Protein AF-0000000087010475 (afdb_homodimer)

Radius of gyration: 20.11 Å; Cα contacts (8 Å, |Δi|>4): 260; chains: 2; bounding box: 52×68×56 Å

Foldseek 3Di:
DPPPPPPPPVPLQVVLQVLLCVLVVLCVVVPHDLCRLCVLLVHDSVLNVCSNVSPPPRDPVSSVSSCLSSQNDDVNDNDPVVVVVVVVVVVVVVVPDDPDPPPPPPPPPPD/DPPPPPPPPVPLQVVLQVLLCVLVVLCVVVPHDLCRLCVLLVHDSVLNVCSNVSPPPRDPVSSVSSCLSSQNDDVNDNDPVVVVVVVVVVVVVVVPDDPDPPPPPPPPPPD

Nearest PDB structures (foldseek):
  8ezt-assembly1_D-2  TM=9.526E-01  e=5.159E-03  Legionella pneumophila
  3dnv-assembly1_B  TM=8.836E-01  e=3.747E-03  Escherichia coli K-12
  5k98-assembly1_P  TM=8.836E-01  e=3.553E-03  Escherichia coli MP020980.2
  2b5a-assembly1_A  TM=8.577E-01  e=1.147E-02  [Bacillus] caldolyticus
  3vk0-assembly2_B  TM=7.522E-01  e=5.159E-03  Neisseria meningitidis MC58

Secondary structure (DSSP, 8-state):
---------HHHHHHHHHHHHHHHHHHHHTT--HHHHHHHHTS-HHHHHHHHTT-TTSBHHHHHHHHHHTTPPBTTB--HHHHHHHHHHHHHHHHTS-S------------/---------HHHHHHHHHHHHHHHHHHHHTT--HHHHHHHHTS-HHHHHHHHTT-TTSBHHHHHHHHHHTTPPBTTB--HHHHHHHHHHHHHHHHTS-S------------

Sequence (222 aa):
MGRTRIEPNTYVEDALVIVGHNVRIARANNQWTQTELAERAHCSTRTIASIEAGSPTTAIAIVLRVLQVLRIPIFGEDLPQKIAEMRARSGEHVALLPERIRRVEPINVDFMGRTRIEPNTYVEDALVIVGHNVRIARANNQWTQTELAERAHCSTRTIASIEAGSPTTAIAIVLRVLQVLRIPIFGEDLPQKIAEMRARSGEHVALLPERIRRVEPINVDF

InterPro domains:
  IPR001387 Cro/C1-type, helix-turn-helix domain [PF01381] (24-74)
  IPR001387 Cro/C1-type, helix-turn-helix domain [PS50943] (23-79)
  IPR001387 Cro/C1-type, helix-turn-helix domain [SM00530] (22-77)
  IPR001387 Cro/C1-type, helix-turn-helix domain [cd00093] (20-74)
  IPR010982 Lambda repressor-like, DNA-binding domain superfamily [G3DSA:1.10.260.40] (13-74)
  IPR010982 Lambda repressor-like, DNA-binding domain superfamily [SSF47413] (12-74)

pLDDT: mean 87.54, std 18.82, range [30.31, 98.75]

Solvent-accessible surface area (backbone atoms only — not comparable to full-atom values): 12509 Å² total; per-residue (Å²): 133,76,74,73,75,68,70,70,63,58,50,51,53,32,50,33,38,35,52,6,35,51,51,49,48,48,36,51,76,69,62,39,44,58,58,56,48,11,60,75,48,70,51,50,42,65,54,45,53,36,43,46,69,29,51,51,70,48,32,38,42,59,54,44,36,44,32,54,72,63,60,45,53,57,95,82,43,69,49,57,68,59,45,49,51,48,29,52,53,41,48,54,55,51,71,68,48,73,91,69,69,66,80,74,64,76,76,76,71,78,118,132,77,73,71,74,67,70,72,66,58,53,49,55,33,52,33,40,36,52,6,36,52,50,49,46,47,36,51,75,69,61,40,44,57,59,55,47,11,59,74,46,71,51,48,43,64,54,44,52,37,43,45,68,28,50,51,70,48,32,38,43,59,53,45,36,44,31,52,72,64,62,46,53,57,95,82,42,68,50,56,69,60,44,49,51,50,28,52,52,41,48,54,55,50,71,69,48,72,90,67,70,68,78,74,64,77,76,76,73,80,118

Organism: NCBI:txid2722751

Structure (mmCIF, N/CA/C/O backbone):
data_AF-0000000087010475-model_v1
#
loop_
_entity.id
_entity.type
_entity.pdbx_description
1 polymer 'Helix-turn-helix domain-containing protein'
#
loop_
_atom_site.group_PDB
_atom_site.id
_atom_site.type_symbol
_atom_site.label_atom_id
_atom_site.label_alt_id
_atom_site.label_comp_id
_atom_site.label_asym_id
_atom_site.label_entity_id
_atom_site.label_seq_id
_atom_site.pdbx_PDB_ins_code
_atom_site.Cartn_x
_atom_site.Cartn_y
_atom_site.Cartn_z
_atom_site.occupancy
_atom_site.B_iso_or_equiv
_atom_site.auth_seq_id
_atom_site.auth_comp_id
_atom_site.auth_asym_id
_atom_site.auth_atom_id
_atom_site.pdbx_PDB_model_num
ATOM 1 N N . MET A 1 1 ? -18.453 -3.816 30.641 1 30.31 1 MET A N 1
ATOM 2 C CA . MET A 1 1 ? -17.844 -2.832 29.75 1 30.31 1 MET A CA 1
ATOM 3 C C . MET A 1 1 ? -17.922 -3.297 28.297 1 30.31 1 MET A C 1
ATOM 5 O O . MET A 1 1 ? -17.375 -4.34 27.953 1 30.31 1 MET A O 1
ATOM 9 N N . GLY A 1 2 ? -18.953 -3.057 27.609 1 35.66 2 GLY A N 1
ATOM 10 C CA . GLY A 1 2 ? -19.312 -3.555 26.281 1 35.66 2 GLY A CA 1
ATOM 11 C C . GLY A 1 2 ? -18.25 -3.246 25.234 1 35.66 2 GLY A C 1
ATOM 12 O O . GLY A 1 2 ? -17.688 -2.148 25.219 1 35.66 2 GLY A O 1
ATOM 13 N N . ARG A 1 3 ? -17.531 -4.188 24.828 1 40.28 3 ARG A N 1
ATOM 14 C CA . ARG A 1 3 ? -16.562 -3.988 23.766 1 40.28 3 ARG A CA 1
ATOM 15 C C . ARG A 1 3 ? -17.141 -3.115 22.656 1 40.28 3 ARG A C 1
ATOM 17 O O . ARG A 1 3 ? -18.219 -3.408 22.125 1 40.28 3 ARG A O 1
ATOM 24 N N . THR A 1 4 ? -17.109 -1.945 22.828 1 35.97 4 THR A N 1
ATOM 25 C CA . THR A 1 4 ? -17.578 -1.078 21.75 1 35.97 4 THR A CA 1
ATOM 26 C C . THR A 1 4 ? -17.172 -1.647 20.391 1 35.97 4 THR A C 1
ATOM 28 O O . THR A 1 4 ? -15.984 -1.851 20.125 1 35.97 4 THR A O 1
ATOM 31 N N . ARG A 1 5 ? -18.031 -2.402 19.766 1 38.84 5 ARG A N 1
ATOM 32 C CA . ARG A 1 5 ? -17.906 -2.986 18.438 1 38.84 5 ARG A CA 1
ATOM 33 C C . ARG A 1 5 ? -17.359 -1.966 17.438 1 38.84 5 ARG A C 1
ATOM 35 O O . ARG A 1 5 ? -18.047 -1.004 17.094 1 38.84 5 ARG A O 1
ATOM 42 N N . ILE A 1 6 ? -16.156 -1.548 17.625 1 43.38 6 ILE A N 1
ATOM 43 C CA . ILE A 1 6 ? -15.625 -0.717 16.547 1 43.38 6 ILE A CA 1
ATOM 44 C C . ILE A 1 6 ? -16.062 -1.276 15.195 1 43.38 6 ILE A C 1
ATOM 46 O O . ILE A 1 6 ? -15.969 -2.482 14.961 1 43.38 6 ILE A O 1
ATOM 50 N N . GLU A 1 7 ? -17.047 -0.703 14.586 1 49.25 7 GLU A N 1
ATOM 51 C CA . GLU A 1 7 ? -17.484 -1.08 13.242 1 49.25 7 GLU A CA 1
ATOM 52 C C . GLU A 1 7 ? -16.281 -1.455 12.367 1 49.25 7 GLU A C 1
ATOM 54 O O . GLU A 1 7 ? -15.297 -0.722 12.305 1 49.25 7 GLU A O 1
ATOM 59 N N . PRO A 1 8 ? -16.109 -2.682 12.203 1 54.12 8 PRO A N 1
ATOM 60 C CA . PRO A 1 8 ? -14.977 -3.135 11.398 1 54.12 8 PRO A CA 1
ATOM 61 C C . PRO A 1 8 ? -14.656 -2.184 10.25 1 54.12 8 PRO A C 1
ATOM 63 O O . PRO A 1 8 ? -15.562 -1.609 9.648 1 54.12 8 PRO A O 1
ATOM 66 N N . ASN A 1 9 ? -13.609 -1.385 10.391 1 64.31 9 ASN A N 1
ATOM 67 C CA . ASN A 1 9 ? -13.234 -0.541 9.266 1 64.31 9 ASN A CA 1
ATOM 68 C C . ASN A 1 9 ? -13.133 -1.346 7.969 1 64.31 9 ASN A C 1
ATOM 70 O O . ASN A 1 9 ? -12.148 -2.059 7.754 1 64.31 9 ASN A O 1
ATOM 74 N N . THR A 1 10 ? -14.352 -1.45 7.301 1 88.44 10 THR A N 1
ATOM 75 C CA . THR A 1 10 ? -14.562 -2.268 6.113 1 88.44 10 THR A CA 1
ATOM 76 C C . THR A 1 10 ? -13.695 -1.779 4.961 1 88.44 10 THR A C 1
ATOM 78 O O . THR A 1 10 ? -13.203 -2.582 4.16 1 88.44 10 THR A O 1
ATOM 81 N N . TYR A 1 11 ? -13.312 -0.597 5.195 1 93.25 11 TYR A N 1
ATOM 82 C CA . TYR A 1 11 ? -12.555 -0.045 4.078 1 93.25 11 TYR A CA 1
ATOM 83 C C . TYR A 1 11 ? -11.156 -0.646 4.02 1 93.25 11 TYR A C 1
ATOM 85 O O . TYR A 1 11 ? -10.734 -1.146 2.975 1 93.25 11 TYR A O 1
ATOM 93 N N . VAL A 1 12 ? -10.5 -0.641 5.164 1 96.06 12 VAL A N 1
ATOM 94 C CA . VAL A 1 12 ? -9.125 -1.126 5.219 1 96.06 12 VAL A CA 1
ATOM 95 C C . VAL A 1 12 ? -9.094 -2.627 4.941 1 96.06 12 VAL A C 1
ATOM 97 O O . VAL A 1 12 ? -8.25 -3.109 4.188 1 96.06 12 VAL A O 1
ATOM 100 N N . GLU A 1 13 ? -10.047 -3.299 5.504 1 96.5 13 GLU A N 1
ATOM 101 C CA . GLU A 1 13 ? -10.125 -4.738 5.285 1 96.5 13 GLU A CA 1
ATOM 102 C C . GLU A 1 13 ? -10.344 -5.059 3.809 1 96.5 13 GLU A C 1
ATOM 104 O O . GLU A 1 13 ? -9.695 -5.957 3.262 1 96.5 13 GLU A O 1
ATOM 109 N N . ASP A 1 14 ? -11.242 -4.293 3.225 1 96.81 14 ASP A N 1
ATOM 110 C CA . ASP A 1 14 ? -11.508 -4.492 1.803 1 96.81 14 ASP A CA 1
ATOM 111 C C . ASP A 1 14 ? -10.258 -4.211 0.969 1 96.81 14 ASP A C 1
ATOM 113 O O . ASP A 1 14 ? -9.945 -4.961 0.041 1 96.81 14 ASP A O 1
ATOM 117 N N . ALA A 1 15 ? -9.57 -3.205 1.285 1 96.88 15 ALA A N 1
ATOM 118 C CA . ALA A 1 15 ? -8.359 -2.844 0.553 1 96.88 15 ALA A CA 1
ATOM 119 C C . ALA A 1 15 ? -7.301 -3.941 0.662 1 96.88 15 ALA A C 1
ATOM 121 O O . ALA A 1 15 ? -6.625 -4.262 -0.319 1 96.88 15 ALA A O 1
ATOM 122 N N . LEU A 1 16 ? -7.164 -4.5 1.841 1 97.88 16 LEU A N 1
ATOM 123 C CA . LEU A 1 16 ? -6.199 -5.574 2.049 1 97.88 16 LEU A CA 1
ATOM 124 C C . LEU A 1 16 ? -6.551 -6.793 1.2 1 97.88 16 LEU A C 1
ATOM 126 O O . LEU A 1 16 ? -5.668 -7.41 0.6 1 97.88 16 LEU A O 1
ATOM 130 N N . VAL A 1 17 ? -7.785 -7.066 1.135 1 97.81 17 VAL A N 1
ATOM 131 C CA . VAL A 1 17 ? -8.258 -8.211 0.358 1 97.81 17 VAL A CA 1
ATOM 132 C C . VAL A 1 17 ? -7.988 -7.969 -1.127 1 97.81 17 VAL A C 1
ATOM 134 O O . VAL A 1 17 ? -7.555 -8.875 -1.841 1 97.81 17 VAL A O 1
ATOM 137 N N . ILE A 1 18 ? -8.203 -6.793 -1.573 1 97.5 18 ILE A N 1
ATOM 138 C CA . ILE A 1 18 ? -7.965 -6.434 -2.967 1 97.5 18 ILE A CA 1
ATOM 139 C C . ILE A 1 18 ? -6.488 -6.641 -3.305 1 97.5 18 ILE A C 1
ATOM 141 O O . ILE A 1 18 ? -6.16 -7.227 -4.34 1 97.5 18 ILE A O 1
ATOM 145 N N . VAL A 1 19 ? -5.617 -6.199 -2.396 1 97.94 19 VAL A N 1
ATOM 146 C CA . VAL A 1 19 ? -4.188 -6.398 -2.609 1 97.94 19 VAL A CA 1
ATOM 147 C C . VAL A 1 19 ? -3.883 -7.891 -2.725 1 97.94 19 VAL A C 1
ATOM 149 O O . VAL A 1 19 ? -3.203 -8.32 -3.658 1 97.94 19 VAL A O 1
ATOM 152 N N . GLY A 1 20 ? -4.387 -8.602 -1.801 1 98.62 20 GLY A N 1
ATOM 153 C CA . GLY A 1 20 ? -4.18 -10.039 -1.802 1 98.62 20 GLY A CA 1
ATOM 154 C C . GLY A 1 20 ? -4.672 -10.711 -3.068 1 98.62 20 GLY A C 1
ATOM 155 O O . GLY A 1 20 ? -3.965 -11.531 -3.66 1 98.62 20 GLY A O 1
ATOM 156 N N . HIS A 1 21 ? -5.871 -10.344 -3.5 1 98.25 21 HIS A N 1
ATOM 157 C CA . HIS A 1 21 ? -6.449 -10.898 -4.719 1 98.25 21 HIS A CA 1
ATOM 158 C C . HIS A 1 21 ? -5.59 -10.57 -5.934 1 98.25 21 HIS A C 1
ATOM 160 O O . HIS A 1 21 ? -5.34 -11.445 -6.773 1 98.25 21 HIS A O 1
ATOM 166 N N . ASN A 1 22 ? -5.172 -9.344 -6.031 1 97.69 22 ASN A N 1
ATOM 167 C CA . ASN A 1 22 ? -4.355 -8.922 -7.168 1 97.69 22 ASN A CA 1
ATOM 168 C C . ASN A 1 22 ? -3.037 -9.688 -7.219 1 97.69 22 ASN A C 1
ATOM 170 O O . ASN A 1 22 ? -2.574 -10.062 -8.297 1 97.69 22 ASN A O 1
ATOM 174 N N . VAL A 1 23 ? -2.475 -9.898 -6.066 1 98.44 23 VAL A N 1
ATOM 175 C CA . VAL A 1 23 ? -1.236 -10.664 -5.984 1 98.44 23 VAL A CA 1
ATOM 176 C C . VAL A 1 23 ? -1.483 -12.102 -6.457 1 98.44 23 VAL A C 1
ATOM 178 O O . VAL A 1 23 ? -0.733 -12.625 -7.281 1 98.44 23 VAL A O 1
ATOM 181 N N . ARG A 1 24 ? -2.52 -12.656 -5.996 1 98.19 24 ARG A N 1
ATOM 182 C CA . ARG A 1 24 ? -2.854 -14.023 -6.371 1 98.19 24 ARG A CA 1
ATOM 183 C C . ARG A 1 24 ? -3.107 -14.141 -7.871 1 98.19 24 ARG A C 1
ATOM 185 O O . ARG A 1 24 ? -2.59 -15.047 -8.531 1 98.19 24 ARG A O 1
ATOM 192 N N . ILE A 1 25 ? -3.869 -13.266 -8.391 1 98.06 25 ILE A N 1
ATOM 193 C CA . ILE A 1 25 ? -4.227 -13.25 -9.805 1 98.06 25 ILE A CA 1
ATOM 194 C C . ILE A 1 25 ? -2.963 -13.109 -10.656 1 98.06 25 ILE A C 1
ATOM 196 O O . ILE A 1 25 ? -2.746 -13.891 -11.586 1 98.06 25 ILE A O 1
ATOM 200 N N . ALA A 1 26 ? -2.152 -12.18 -10.32 1 97.94 26 ALA A N 1
ATOM 201 C CA . ALA A 1 26 ? -0.933 -11.93 -11.086 1 97.94 26 ALA A CA 1
ATOM 202 C C . ALA A 1 26 ? 0.022 -13.117 -10.992 1 97.94 26 ALA A C 1
ATOM 204 O O . ALA A 1 26 ? 0.643 -13.5 -11.992 1 97.94 26 ALA A O 1
ATOM 205 N N . ARG A 1 27 ? 0.16 -13.617 -9.742 1 97.69 27 ARG A N 1
ATOM 206 C CA . ARG A 1 27 ? 1.015 -14.789 -9.57 1 97.69 27 ARG A CA 1
ATOM 207 C C . ARG A 1 27 ? 0.551 -15.945 -10.445 1 97.69 27 ARG A C 1
ATOM 209 O O . ARG A 1 27 ? 1.358 -16.562 -11.141 1 97.69 27 ARG A O 1
ATOM 216 N N . ALA A 1 28 ? -0.709 -16.188 -10.422 1 97.25 28 ALA A N 1
ATOM 217 C CA . ALA A 1 28 ? -1.294 -17.281 -11.203 1 97.25 28 ALA A CA 1
ATOM 218 C C . ALA A 1 28 ? -1.126 -17.031 -12.695 1 97.25 28 ALA A C 1
ATO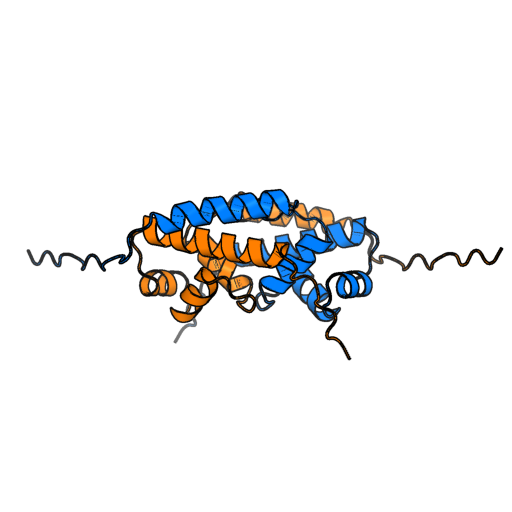M 220 O O . ALA A 1 28 ? -0.812 -17.953 -13.445 1 97.25 28 ALA A O 1
ATOM 221 N N . ASN A 1 29 ? -1.349 -15.844 -13.117 1 95.94 29 ASN A N 1
ATOM 222 C CA . ASN A 1 29 ? -1.188 -15.5 -14.523 1 95.94 29 ASN A CA 1
ATOM 223 C C . ASN A 1 29 ? 0.241 -15.742 -15 1 95.94 29 ASN A C 1
ATOM 225 O O . ASN A 1 29 ? 0.464 -16.047 -16.172 1 95.94 29 ASN A O 1
ATOM 229 N N . ASN A 1 30 ? 1.173 -15.641 -14.125 1 96.38 30 ASN A N 1
ATOM 230 C CA . ASN A 1 30 ? 2.572 -15.922 -14.43 1 96.38 30 ASN A CA 1
ATOM 231 C C . ASN A 1 30 ? 2.895 -17.406 -14.266 1 96.38 30 ASN A C 1
ATOM 233 O O . ASN A 1 30 ? 4.035 -17.828 -14.461 1 96.38 30 ASN A O 1
ATOM 237 N N . GLN A 1 31 ? 1.939 -18.125 -13.719 1 96.44 31 GLN A N 1
ATOM 238 C CA . GLN A 1 31 ? 2.082 -19.547 -13.445 1 96.44 31 GLN A CA 1
ATOM 239 C C . GLN A 1 31 ? 3.152 -19.797 -12.391 1 96.44 31 GLN A C 1
ATOM 241 O O . GLN A 1 31 ? 3.922 -20.75 -12.492 1 96.44 31 GLN A O 1
ATOM 246 N N . TRP A 1 32 ? 3.26 -18.938 -11.5 1 96.94 32 TRP A N 1
ATOM 247 C CA . TRP A 1 32 ? 4.188 -19.109 -10.383 1 96.94 32 TRP A CA 1
ATOM 248 C C . TRP A 1 32 ? 3.486 -19.719 -9.172 1 96.94 32 TRP A C 1
ATOM 250 O O . TRP A 1 32 ? 2.344 -19.359 -8.875 1 96.94 32 TRP A O 1
ATOM 260 N N . THR A 1 33 ? 4.152 -20.562 -8.516 1 97 33 THR A N 1
ATOM 261 C CA . THR A 1 33 ? 3.727 -20.984 -7.188 1 97 33 THR A CA 1
ATOM 262 C C . THR A 1 33 ? 4.023 -19.906 -6.156 1 97 33 THR A C 1
ATOM 264 O O . THR A 1 33 ? 4.719 -18.938 -6.457 1 97 33 THR A O 1
ATOM 267 N N . GLN A 1 34 ? 3.416 -20.062 -5 1 97.44 34 GLN A N 1
ATOM 268 C CA . GLN A 1 34 ? 3.746 -19.141 -3.924 1 97.44 34 GLN A CA 1
ATOM 269 C C . GLN A 1 34 ? 5.242 -19.156 -3.617 1 97.44 34 GLN A C 1
ATOM 271 O O . GLN A 1 34 ? 5.844 -18.125 -3.363 1 97.44 34 GLN A O 1
ATOM 276 N N . THR A 1 35 ? 5.867 -20.391 -3.668 1 97.75 35 THR A N 1
ATOM 277 C CA . THR A 1 35 ? 7.289 -20.547 -3.393 1 97.75 35 THR A CA 1
ATOM 278 C C . THR A 1 35 ? 8.125 -19.797 -4.43 1 97.75 35 THR A C 1
ATOM 280 O O . THR A 1 35 ? 9.078 -19.094 -4.078 1 97.75 35 THR A O 1
ATOM 283 N N . GLU A 1 36 ? 7.742 -19.891 -5.688 1 97.81 36 GLU A N 1
ATOM 284 C CA . GLU A 1 36 ? 8.469 -19.219 -6.754 1 97.81 36 GLU A CA 1
ATOM 285 C C . GLU A 1 36 ? 8.367 -17.703 -6.621 1 97.81 36 GLU A C 1
ATOM 287 O O . GLU A 1 36 ? 9.352 -16.984 -6.801 1 97.81 36 GLU A O 1
ATOM 292 N N . LEU A 1 37 ? 7.215 -17.25 -6.34 1 98 37 LEU A N 1
ATOM 293 C CA . LEU A 1 37 ? 7.059 -15.82 -6.113 1 98 37 LEU A CA 1
ATOM 294 C C . LEU A 1 37 ? 7.887 -15.367 -4.914 1 98 37 LEU A C 1
ATOM 296 O O . LEU A 1 37 ? 8.523 -14.312 -4.957 1 98 37 LEU A O 1
ATOM 300 N N . ALA A 1 38 ? 7.836 -16.094 -3.836 1 98.62 38 ALA A N 1
ATOM 301 C CA . ALA A 1 38 ? 8.594 -15.781 -2.627 1 98.62 38 ALA A CA 1
ATOM 302 C C . ALA A 1 38 ? 10.078 -15.641 -2.928 1 98.62 38 ALA A C 1
ATOM 304 O O . ALA A 1 38 ? 10.734 -14.703 -2.465 1 98.62 38 ALA A O 1
ATOM 305 N N . GLU A 1 39 ? 10.586 -16.516 -3.717 1 98.12 39 GLU A N 1
ATOM 306 C CA . GLU A 1 39 ? 11.992 -16.469 -4.113 1 98.12 39 GLU A CA 1
ATOM 307 C C . GLU A 1 39 ? 12.305 -15.203 -4.898 1 98.12 39 GLU A C 1
ATOM 309 O O . GLU A 1 39 ? 13.305 -14.523 -4.625 1 98.12 39 GLU A O 1
ATOM 314 N N . ARG A 1 40 ? 11.445 -14.859 -5.773 1 97.38 40 ARG A N 1
ATOM 315 C CA . ARG A 1 40 ? 11.648 -13.68 -6.613 1 97.38 40 ARG A CA 1
ATOM 316 C C . ARG A 1 40 ? 11.547 -12.398 -5.789 1 97.38 40 ARG A C 1
ATOM 318 O O . ARG A 1 40 ? 12.219 -11.406 -6.086 1 97.3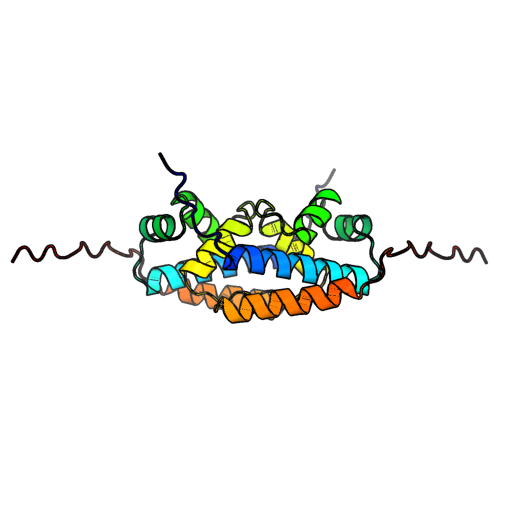8 40 ARG A O 1
ATOM 325 N N . ALA A 1 41 ? 10.734 -12.492 -4.809 1 97.62 41 ALA A N 1
ATOM 326 C CA . ALA A 1 41 ? 10.5 -11.312 -3.979 1 97.62 41 ALA A CA 1
ATOM 327 C C . ALA A 1 41 ? 11.43 -11.297 -2.77 1 97.62 41 ALA A C 1
ATOM 329 O O . ALA A 1 41 ? 11.391 -10.375 -1.954 1 97.62 41 ALA A O 1
ATOM 330 N N . HIS A 1 42 ? 12.203 -12.328 -2.6 1 97.12 42 HIS A N 1
ATOM 331 C CA . HIS A 1 42 ? 13.156 -12.461 -1.502 1 97.12 42 HIS A CA 1
ATOM 332 C C . HIS A 1 42 ? 12.453 -12.391 -0.151 1 97.12 42 HIS A C 1
ATOM 334 O O . HIS A 1 42 ? 12.859 -11.625 0.727 1 97.12 42 HIS A O 1
ATOM 340 N N . CYS A 1 43 ? 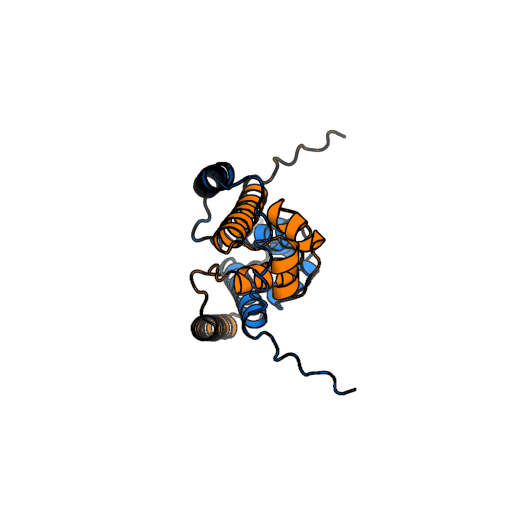11.461 -13.227 -0.07 1 98.06 43 CYS A N 1
ATOM 341 C CA . CYS A 1 43 ? 10.734 -13.383 1.185 1 98.06 43 CYS A CA 1
ATOM 342 C C . CYS A 1 43 ? 10.281 -14.82 1.378 1 98.06 43 CYS A C 1
ATOM 344 O O . CYS A 1 43 ? 10.609 -15.695 0.572 1 98.06 43 CYS A O 1
ATOM 346 N N . SER A 1 44 ? 9.609 -15.055 2.453 1 98.5 44 SER A N 1
ATOM 347 C CA . SER A 1 44 ? 9.172 -16.422 2.725 1 98.5 44 SER A CA 1
ATOM 348 C C . SER A 1 44 ? 7.852 -16.734 2.023 1 98.5 44 SER A C 1
ATOM 350 O O . SER A 1 44 ? 7.062 -15.82 1.746 1 98.5 44 SER A O 1
ATOM 352 N N . THR A 1 45 ? 7.676 -18.031 1.715 1 98.31 45 THR A N 1
ATOM 353 C CA . THR A 1 45 ? 6.398 -18.469 1.17 1 98.31 45 THR A CA 1
ATOM 354 C C . THR A 1 45 ? 5.25 -18.109 2.105 1 98.31 45 THR A C 1
ATOM 356 O O . THR A 1 45 ? 4.156 -17.766 1.649 1 98.31 45 THR A O 1
ATOM 359 N N . ARG A 1 46 ? 5.527 -18.141 3.342 1 98.62 46 ARG A N 1
ATOM 360 C CA . ARG A 1 46 ? 4.523 -17.766 4.332 1 98.62 46 ARG A CA 1
ATOM 361 C C . ARG A 1 46 ? 4.109 -16.297 4.164 1 98.62 46 ARG A C 1
ATOM 363 O O . ARG A 1 46 ? 2.938 -15.961 4.348 1 98.62 46 ARG A O 1
ATOM 370 N N . THR A 1 47 ? 5.051 -15.445 3.887 1 98.56 47 THR A N 1
ATOM 371 C CA . THR A 1 47 ? 4.766 -14.031 3.656 1 98.56 47 THR A CA 1
ATOM 372 C C . THR A 1 47 ? 3.828 -13.859 2.465 1 98.56 47 THR A C 1
ATOM 374 O O . THR A 1 47 ? 2.879 -13.07 2.523 1 98.56 47 THR A O 1
ATOM 377 N N . ILE A 1 48 ? 4.094 -14.578 1.443 1 98.69 48 ILE A N 1
ATOM 378 C CA . ILE A 1 48 ? 3.23 -14.523 0.267 1 98.69 48 ILE A CA 1
ATOM 379 C C . ILE A 1 48 ? 1.816 -14.961 0.641 1 98.69 48 ILE A C 1
ATOM 381 O O . ILE A 1 48 ? 0.842 -14.281 0.302 1 98.69 48 ILE A O 1
ATOM 385 N N . ALA A 1 49 ? 1.702 -16.062 1.351 1 98.69 49 ALA A N 1
ATOM 386 C CA . ALA A 1 49 ? 0.4 -16.547 1.794 1 98.69 49 ALA A CA 1
ATOM 387 C C . ALA A 1 49 ? -0.323 -15.508 2.639 1 98.69 49 ALA A C 1
ATOM 389 O O . ALA A 1 49 ? -1.527 -15.297 2.48 1 98.69 49 ALA A O 1
ATOM 390 N N . SER A 1 50 ? 0.42 -14.914 3.498 1 98.75 50 SER A N 1
ATOM 391 C CA . SER A 1 50 ? -0.135 -13.867 4.355 1 98.75 50 SER A CA 1
ATOM 392 C C . SER A 1 50 ? -0.656 -12.695 3.529 1 98.75 50 SER A C 1
ATOM 394 O O . SER A 1 50 ? -1.756 -12.195 3.777 1 98.75 50 SER A O 1
ATOM 396 N N . ILE A 1 51 ? 0.086 -12.258 2.58 1 98.69 51 ILE A N 1
ATOM 397 C CA . ILE A 1 51 ? -0.321 -11.156 1.713 1 98.69 51 ILE A CA 1
ATOM 398 C C . ILE A 1 51 ? -1.595 -11.539 0.962 1 98.69 51 ILE A C 1
ATOM 400 O O . ILE A 1 51 ? -2.559 -10.766 0.934 1 98.69 51 ILE A O 1
ATOM 404 N N . GLU A 1 52 ? -1.587 -12.742 0.391 1 98.38 52 GLU A N 1
ATOM 405 C CA . GLU A 1 52 ? -2.723 -13.172 -0.418 1 98.38 52 GLU A CA 1
ATOM 406 C C . GLU A 1 52 ? -3.982 -13.312 0.432 1 98.38 52 GLU A C 1
ATOM 408 O O . GLU A 1 52 ? -5.098 -13.164 -0.071 1 98.38 52 GLU A O 1
ATOM 413 N N . ALA A 1 53 ? -3.785 -13.539 1.713 1 98 53 ALA A N 1
ATOM 414 C CA . ALA A 1 53 ? -4.902 -13.695 2.641 1 98 53 ALA A CA 1
ATOM 415 C C . ALA A 1 53 ? -5.324 -12.352 3.223 1 98 53 ALA A C 1
ATOM 417 O O . ALA A 1 53 ? -6.266 -12.273 4.012 1 98 53 ALA A O 1
ATOM 418 N N . GLY A 1 54 ? -4.621 -11.328 2.916 1 98.12 54 GLY A N 1
ATOM 419 C CA . GLY A 1 54 ? -4.965 -10 3.4 1 98.12 54 GLY A CA 1
ATOM 420 C C . GLY A 1 54 ? -4.523 -9.758 4.832 1 98.12 54 GLY A C 1
ATOM 421 O O . GLY A 1 54 ? -5.219 -9.078 5.594 1 98.12 54 GLY A O 1
ATOM 422 N N . SER A 1 55 ? -3.451 -10.32 5.246 1 98.12 55 SER A N 1
ATOM 423 C CA . SER A 1 55 ? -2.949 -10.117 6.602 1 98.12 55 SER A CA 1
ATOM 424 C C . SER A 1 55 ? -2.652 -8.648 6.871 1 98.12 55 SER A C 1
ATOM 426 O O . SER A 1 55 ? -1.932 -8.008 6.109 1 98.12 55 SER A O 1
ATOM 428 N N . PRO A 1 56 ? -3.111 -8.156 7.98 1 97.88 56 PRO A N 1
ATOM 429 C CA . PRO A 1 56 ? -2.951 -6.73 8.289 1 97.88 56 PRO A CA 1
ATOM 430 C C . PRO A 1 56 ? -1.558 -6.395 8.812 1 97.88 56 PRO A C 1
ATOM 432 O O . PRO A 1 56 ? -1.18 -5.219 8.859 1 97.88 56 PRO A O 1
ATOM 435 N N . THR A 1 57 ? -0.766 -7.398 9.148 1 98.06 57 THR A N 1
ATOM 436 C CA . THR A 1 57 ? 0.44 -7.148 9.93 1 98.06 57 THR A CA 1
ATOM 437 C C . THR A 1 57 ? 1.682 -7.219 9.039 1 98.06 57 THR A C 1
ATOM 439 O O . THR A 1 57 ? 2.793 -6.938 9.5 1 98.06 57 THR A O 1
ATOM 442 N N . THR A 1 58 ? 1.488 -7.586 7.77 1 98.62 58 THR A N 1
ATOM 443 C CA . THR A 1 58 ? 2.639 -7.645 6.871 1 98.62 58 THR A CA 1
ATOM 444 C C . THR A 1 58 ? 3.258 -6.262 6.695 1 98.62 58 THR A C 1
ATOM 446 O O . THR A 1 58 ? 2.541 -5.27 6.547 1 98.62 58 THR A O 1
ATOM 449 N N . ALA A 1 59 ? 4.559 -6.234 6.672 1 98.56 59 ALA A N 1
ATOM 450 C CA . ALA A 1 59 ? 5.262 -4.965 6.516 1 98.56 59 ALA A CA 1
ATOM 451 C C . ALA A 1 59 ? 5 -4.359 5.141 1 98.56 59 ALA A C 1
ATOM 453 O O . ALA A 1 59 ? 4.977 -5.07 4.137 1 98.56 59 ALA A O 1
ATOM 454 N N . ILE A 1 60 ? 4.879 -3.049 5.066 1 98.31 60 ILE A N 1
ATOM 455 C CA . ILE A 1 60 ? 4.523 -2.348 3.836 1 98.31 60 ILE A CA 1
ATOM 456 C C . ILE A 1 60 ? 5.617 -2.561 2.789 1 98.31 60 ILE A C 1
ATOM 458 O O . ILE A 1 60 ? 5.324 -2.727 1.604 1 98.31 60 ILE A O 1
ATOM 462 N N . ALA A 1 61 ? 6.824 -2.666 3.191 1 98.12 61 ALA A N 1
ATOM 463 C CA . ALA A 1 61 ? 7.914 -2.799 2.232 1 98.12 61 ALA A CA 1
ATOM 464 C C . ALA A 1 61 ? 7.836 -4.129 1.49 1 98.12 61 ALA A C 1
ATOM 466 O O . ALA A 1 61 ? 8.078 -4.191 0.284 1 98.12 61 ALA A O 1
ATOM 467 N N . ILE A 1 62 ? 7.512 -5.16 2.174 1 98 62 ILE A N 1
ATOM 468 C CA . ILE A 1 62 ? 7.469 -6.465 1.529 1 98 62 ILE A CA 1
ATOM 469 C C . ILE A 1 62 ? 6.281 -6.531 0.573 1 98 62 ILE A C 1
ATOM 471 O O . ILE A 1 62 ? 6.363 -7.148 -0.492 1 98 62 ILE A O 1
ATOM 475 N N . VAL A 1 63 ? 5.199 -5.961 0.971 1 98.31 63 VAL A N 1
ATOM 476 C CA . VAL A 1 63 ? 4.047 -5.902 0.08 1 98.31 63 VAL A CA 1
ATOM 477 C C . VAL A 1 63 ? 4.422 -5.168 -1.205 1 98.31 63 VAL A C 1
ATOM 479 O O . VAL A 1 63 ? 4.156 -5.656 -2.307 1 98.31 63 VAL A O 1
ATOM 482 N N . LEU A 1 64 ? 5.105 -4.082 -1.045 1 97.25 64 LEU A N 1
ATOM 483 C CA . LEU A 1 64 ? 5.508 -3.287 -2.201 1 97.25 64 LEU A CA 1
ATOM 484 C C . LEU A 1 64 ? 6.488 -4.059 -3.076 1 97.25 64 LEU A C 1
ATOM 486 O O . LEU A 1 64 ? 6.445 -3.957 -4.305 1 97.25 64 LEU A O 1
ATOM 490 N N . ARG A 1 65 ? 7.332 -4.793 -2.494 1 97.25 65 ARG A N 1
A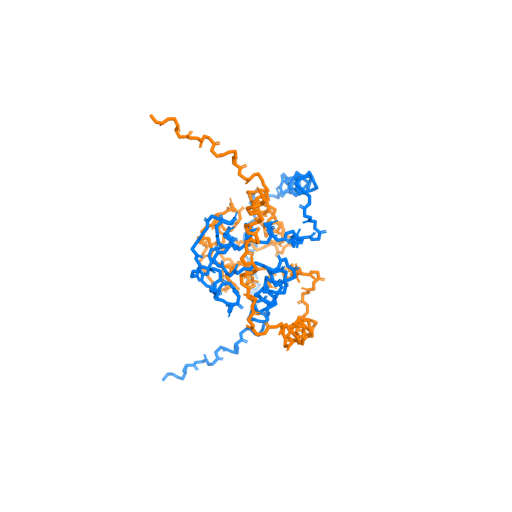TOM 491 C CA . ARG A 1 65 ? 8.281 -5.609 -3.246 1 97.25 65 ARG A CA 1
ATOM 492 C C . ARG A 1 65 ? 7.555 -6.664 -4.078 1 97.25 65 ARG A C 1
ATOM 494 O O . ARG A 1 65 ? 7.883 -6.871 -5.246 1 97.25 65 ARG A O 1
ATOM 501 N N . VAL A 1 66 ? 6.625 -7.262 -3.455 1 98.06 66 VAL A N 1
ATOM 502 C CA . VAL A 1 66 ? 5.852 -8.289 -4.141 1 98.06 66 VAL A CA 1
ATOM 503 C C . VAL A 1 66 ? 5.086 -7.664 -5.309 1 98.06 66 VAL A C 1
ATOM 505 O O . VAL A 1 66 ? 5.055 -8.219 -6.406 1 98.06 66 VAL A O 1
ATOM 508 N N . LEU A 1 67 ? 4.516 -6.52 -5.07 1 97.25 67 LEU A N 1
ATOM 509 C CA . LEU A 1 67 ? 3.812 -5.816 -6.141 1 97.25 67 LEU A CA 1
ATOM 510 C C . LEU A 1 67 ? 4.766 -5.469 -7.281 1 97.25 67 LEU A C 1
ATOM 512 O O . LEU A 1 67 ? 4.414 -5.605 -8.453 1 97.25 67 LEU A O 1
ATOM 516 N N . GLN A 1 68 ? 5.922 -5.129 -6.934 1 95.75 68 GLN A N 1
ATOM 517 C CA . GLN A 1 68 ? 6.938 -4.789 -7.926 1 95.75 68 GLN A CA 1
ATOM 518 C C . GLN A 1 68 ? 7.305 -6.004 -8.773 1 95.75 68 GLN A C 1
ATOM 520 O O . GLN A 1 68 ? 7.34 -5.918 -10.008 1 95.75 68 GLN A O 1
ATOM 525 N N . VAL A 1 69 ? 7.559 -7.062 -8.078 1 96.88 69 VAL A N 1
ATOM 526 C CA . VAL A 1 69 ? 7.961 -8.289 -8.758 1 96.88 69 VAL A CA 1
ATOM 527 C C . VAL A 1 69 ? 6.871 -8.719 -9.734 1 96.88 69 VAL A C 1
ATOM 529 O O . VAL A 1 69 ? 7.164 -9.203 -10.828 1 96.88 69 VAL A O 1
ATOM 532 N N . LEU A 1 70 ? 5.652 -8.453 -9.406 1 97.62 70 LEU A N 1
ATOM 533 C CA . LEU A 1 70 ? 4.496 -8.875 -10.195 1 97.62 70 LEU A CA 1
ATOM 534 C C . LEU A 1 70 ? 4.094 -7.793 -11.195 1 97.62 70 LEU A C 1
ATOM 536 O O . LEU A 1 70 ? 3.102 -7.941 -11.906 1 97.62 70 LEU A O 1
ATOM 540 N N . ARG A 1 71 ? 4.746 -6.703 -11.172 1 95.06 71 ARG A N 1
ATOM 541 C CA . ARG A 1 71 ? 4.508 -5.57 -12.055 1 95.06 71 ARG A CA 1
ATOM 542 C C . ARG A 1 71 ? 3.105 -5.008 -11.859 1 95.06 71 ARG A C 1
ATOM 544 O O . ARG A 1 71 ? 2.453 -4.598 -12.82 1 95.06 71 ARG A O 1
ATOM 551 N N . ILE A 1 72 ? 2.635 -5.102 -10.688 1 95.44 72 ILE A N 1
ATOM 552 C CA . ILE A 1 72 ? 1.403 -4.418 -10.305 1 95.44 72 ILE A CA 1
ATOM 553 C C . ILE A 1 72 ? 1.708 -2.961 -9.969 1 95.44 72 ILE A C 1
ATOM 555 O O . ILE A 1 72 ? 2.498 -2.68 -9.062 1 95.44 72 ILE A O 1
ATOM 559 N N . PRO A 1 73 ? 1.095 -2.072 -10.734 1 92.62 73 PRO A N 1
ATOM 560 C CA . PRO A 1 73 ? 1.422 -0.66 -10.516 1 92.62 73 PRO A CA 1
ATOM 561 C C . PRO A 1 73 ? 1.076 -0.182 -9.109 1 92.62 73 PRO A C 1
ATOM 563 O O . PRO A 1 73 ? 0.017 -0.528 -8.578 1 92.62 73 PRO A O 1
ATOM 566 N N . ILE A 1 74 ? 1.948 0.497 -8.602 1 82.62 74 ILE A N 1
ATOM 567 C CA . ILE A 1 74 ? 1.771 1.26 -7.371 1 82.62 74 ILE A CA 1
ATOM 568 C C . ILE A 1 74 ? 1.537 2.73 -7.707 1 82.62 74 ILE A C 1
ATOM 570 O O . ILE A 1 74 ? 2.307 3.332 -8.461 1 82.62 74 ILE A O 1
ATOM 574 N N . PHE A 1 75 ? 0.568 3.35 -7.312 1 86.06 75 PHE A N 1
ATOM 575 C CA . PHE A 1 75 ? 0.189 4.719 -7.641 1 86.06 75 PHE A CA 1
ATOM 576 C C . PHE A 1 75 ? -0.099 4.855 -9.133 1 86.06 75 PHE A C 1
ATOM 578 O O . PHE A 1 75 ? 0.19 5.895 -9.734 1 86.06 75 PHE A O 1
ATOM 585 N N . GLY A 1 76 ? -0.39 3.805 -9.742 1 87.25 76 GLY A N 1
ATOM 586 C CA . GLY A 1 76 ? -0.7 3.832 -11.164 1 87.25 76 GLY A CA 1
ATOM 587 C C . GLY A 1 76 ? 0.524 3.668 -12.039 1 87.25 76 GLY A C 1
ATOM 588 O O . GLY A 1 76 ? 0.43 3.76 -13.266 1 87.25 76 GLY A O 1
ATOM 589 N N . GLU A 1 77 ? 1.656 3.463 -11.477 1 87.56 77 GLU A N 1
ATOM 590 C CA . GLU A 1 77 ? 2.912 3.348 -12.211 1 87.56 77 GLU A CA 1
ATOM 591 C C . GLU A 1 77 ? 3.723 2.145 -11.742 1 87.56 77 GLU A C 1
ATOM 593 O O . GLU A 1 77 ? 3.742 1.835 -10.547 1 87.56 77 GLU A O 1
ATOM 598 N N . ASP A 1 78 ? 4.395 1.498 -12.625 1 86.81 78 ASP A N 1
ATOM 599 C CA . ASP A 1 78 ? 5.238 0.381 -12.211 1 86.81 78 ASP A CA 1
ATOM 600 C C . ASP A 1 78 ? 6.668 0.553 -12.727 1 86.81 78 ASP A C 1
ATOM 602 O O . ASP A 1 78 ? 7.547 -0.256 -12.414 1 86.81 78 ASP A O 1
ATOM 606 N N . LEU A 1 79 ? 6.934 1.649 -13.453 1 91 79 LEU A N 1
ATOM 607 C CA . LEU A 1 79 ? 8.281 1.895 -13.969 1 91 79 LEU A CA 1
ATOM 608 C C . LEU A 1 79 ? 9.125 2.652 -12.945 1 91 79 LEU A C 1
ATOM 610 O O . LEU A 1 79 ? 8.68 3.67 -12.406 1 91 79 LEU A O 1
ATOM 614 N N . PRO A 1 80 ? 10.273 2.174 -12.695 1 91.94 80 PRO A N 1
ATOM 615 C CA . PRO A 1 80 ? 11.148 2.811 -11.703 1 91.94 80 PRO A CA 1
ATOM 616 C C . PRO A 1 80 ? 11.383 4.293 -11.992 1 91.94 80 PRO A C 1
ATOM 618 O O . PRO A 1 80 ? 11.391 5.113 -11.07 1 91.94 80 PRO A O 1
ATOM 621 N N . GLN A 1 81 ? 11.547 4.617 -13.25 1 94.31 81 GLN A N 1
ATOM 622 C CA . GLN A 1 81 ? 11.805 6.008 -13.609 1 94.31 81 GLN A CA 1
ATOM 623 C C . GLN A 1 81 ? 10.609 6.895 -13.266 1 94.31 81 GLN A C 1
ATOM 625 O O . GLN A 1 81 ? 10.781 8.016 -12.781 1 94.31 81 GLN A O 1
ATOM 630 N N . LYS A 1 82 ? 9.453 6.422 -13.523 1 94.88 82 LYS A N 1
ATOM 631 C CA . LYS A 1 82 ? 8.25 7.195 -13.219 1 94.88 82 LYS A CA 1
ATOM 632 C C . LYS A 1 82 ? 8.055 7.336 -11.711 1 94.88 82 LYS A C 1
ATOM 634 O O . LYS A 1 82 ? 7.637 8.398 -11.234 1 94.88 82 LYS A O 1
ATOM 639 N N . ILE A 1 83 ? 8.391 6.289 -11.062 1 95.12 83 ILE A N 1
ATOM 640 C CA . ILE A 1 83 ? 8.281 6.324 -9.609 1 95.12 83 ILE A CA 1
ATOM 641 C C . ILE A 1 83 ? 9.281 7.332 -9.039 1 95.12 83 ILE A C 1
ATOM 643 O O . ILE A 1 83 ? 8.953 8.094 -8.133 1 95.12 83 ILE A O 1
ATOM 647 N N . ALA A 1 84 ? 10.43 7.367 -9.594 1 96 84 ALA A N 1
ATOM 648 C CA . ALA A 1 84 ? 11.445 8.328 -9.172 1 96 84 ALA A CA 1
ATOM 649 C C . ALA A 1 84 ? 10.977 9.766 -9.414 1 96 84 ALA A C 1
ATOM 651 O O . ALA A 1 84 ? 11.203 10.648 -8.578 1 96 84 ALA A O 1
ATOM 652 N N . GLU A 1 85 ? 10.383 9.938 -10.508 1 97.19 85 GLU A N 1
ATOM 653 C CA . GLU A 1 85 ? 9.852 11.258 -10.828 1 97.19 85 GLU A CA 1
ATOM 654 C C . GLU A 1 85 ? 8.773 11.68 -9.836 1 97.19 85 GLU A C 1
ATOM 656 O O . GLU A 1 85 ? 8.703 12.852 -9.445 1 97.19 85 GLU A O 1
ATOM 661 N N . MET A 1 86 ? 7.957 10.75 -9.508 1 97.06 86 MET A N 1
ATOM 662 C CA . MET A 1 86 ? 6.895 11.023 -8.547 1 97.06 86 MET A CA 1
ATOM 663 C C . MET A 1 86 ? 7.473 11.352 -7.176 1 97.06 86 MET A C 1
ATOM 665 O O . MET A 1 86 ? 6.973 12.234 -6.48 1 97.06 86 MET A O 1
ATOM 669 N N . ARG A 1 87 ? 8.422 10.617 -6.777 1 96.69 87 ARG A N 1
ATOM 670 C CA . ARG A 1 87 ? 9.094 10.898 -5.512 1 96.69 87 ARG A CA 1
ATOM 671 C C . ARG A 1 87 ? 9.648 12.312 -5.48 1 96.69 87 ARG A C 1
ATOM 673 O O . ARG A 1 87 ? 9.492 13.031 -4.488 1 96.69 87 ARG A O 1
ATOM 680 N N . ALA A 1 88 ? 10.328 12.695 -6.578 1 97.94 88 ALA A N 1
ATOM 681 C CA . ALA A 1 88 ? 10.906 14.039 -6.676 1 97.94 88 ALA A CA 1
ATOM 682 C C . ALA A 1 88 ? 9.82 15.109 -6.578 1 97.94 88 ALA A C 1
ATOM 684 O O . ALA A 1 88 ? 9.992 16.109 -5.879 1 97.94 88 ALA A O 1
ATOM 685 N N . ARG A 1 89 ? 8.773 14.883 -7.254 1 97.62 89 ARG A N 1
ATOM 686 C CA . ARG A 1 89 ? 7.688 15.859 -7.258 1 97.62 89 ARG A CA 1
ATOM 687 C C . ARG A 1 89 ? 7.078 16 -5.867 1 97.62 89 ARG A C 1
ATOM 689 O O . ARG A 1 89 ? 6.84 17.109 -5.398 1 97.62 89 ARG A O 1
ATOM 696 N N . SER A 1 90 ? 6.82 14.922 -5.242 1 97.44 90 SER A N 1
ATOM 697 C CA . SER A 1 90 ? 6.254 14.992 -3.896 1 97.44 90 SER A CA 1
ATOM 698 C C . SER A 1 90 ? 7.223 15.656 -2.924 1 97.44 90 SER A C 1
ATOM 700 O O . SER A 1 90 ? 6.801 16.375 -2.01 1 97.44 90 SER A O 1
ATOM 702 N N . GLY A 1 91 ? 8.477 15.375 -3.166 1 97.75 91 GLY A N 1
ATOM 703 C CA . GLY A 1 91 ? 9.484 16.031 -2.346 1 97.75 91 GLY A CA 1
ATOM 704 C C . GLY A 1 91 ? 9.461 17.531 -2.459 1 97.75 91 GLY A C 1
ATOM 705 O O . GLY A 1 91 ? 9.625 18.25 -1.463 1 97.75 91 GLY A O 1
ATOM 706 N N . GLU A 1 92 ? 9.242 17.984 -3.602 1 98.12 92 GLU A N 1
ATOM 707 C CA . GLU A 1 92 ? 9.125 19.422 -3.84 1 98.12 92 GLU A CA 1
ATOM 708 C C . GLU A 1 92 ? 7.949 20.016 -3.078 1 98.12 92 GLU A C 1
ATOM 710 O O . GLU A 1 92 ? 8.047 21.109 -2.533 1 98.12 92 GLU A O 1
ATOM 715 N N . HIS A 1 93 ? 6.875 19.297 -3.082 1 97.5 93 HIS A N 1
ATOM 716 C CA . HIS A 1 93 ? 5.691 19.766 -2.365 1 97.5 93 HIS A CA 1
ATOM 717 C C . HIS A 1 93 ? 5.941 19.797 -0.86 1 97.5 93 HIS A C 1
ATOM 719 O O . HIS A 1 93 ? 5.535 20.75 -0.182 1 97.5 93 HIS A O 1
ATOM 725 N N . VAL A 1 94 ? 6.617 18.875 -0.388 1 97.38 94 VAL A N 1
ATOM 726 C CA . VAL A 1 94 ? 6.922 18.797 1.037 1 97.38 94 VAL A CA 1
ATOM 727 C C . VAL A 1 94 ? 7.82 19.969 1.434 1 97.38 94 VAL A C 1
ATOM 729 O O . VAL A 1 94 ? 7.652 20.562 2.508 1 97.38 94 VAL A O 1
ATOM 732 N N . ALA A 1 95 ? 8.75 20.281 0.567 1 96.56 95 ALA A N 1
ATOM 733 C CA . ALA A 1 95 ? 9.703 21.344 0.831 1 96.56 95 ALA A CA 1
ATOM 734 C C . ALA A 1 95 ? 9 22.703 0.949 1 96.56 95 ALA A C 1
ATOM 736 O O . ALA A 1 95 ? 9.539 23.641 1.529 1 96.56 95 ALA A O 1
ATOM 737 N N . LEU A 1 96 ? 7.781 22.734 0.46 1 95.81 96 LEU A N 1
ATOM 738 C CA . LEU A 1 96 ? 7.031 23.984 0.446 1 95.81 96 LEU A CA 1
ATOM 739 C C . LEU A 1 96 ? 6.102 24.078 1.65 1 95.81 96 LEU A C 1
ATOM 741 O O . LEU A 1 96 ? 5.465 25.109 1.872 1 95.81 96 LEU A O 1
ATOM 745 N N . LEU A 1 97 ? 6.047 23.016 2.391 1 94.75 97 LEU A N 1
ATOM 746 C CA . LEU A 1 97 ? 5.16 23 3.553 1 94.75 97 LEU A CA 1
ATOM 747 C C . LEU A 1 97 ? 5.715 23.875 4.672 1 94.75 97 LEU A C 1
ATOM 749 O O . LEU A 1 97 ? 6.934 24.031 4.801 1 94.75 97 LEU A O 1
ATOM 753 N N . PRO A 1 98 ? 4.758 24.406 5.457 1 88.75 98 PRO A N 1
ATOM 754 C CA . PRO A 1 98 ? 5.246 25.156 6.617 1 88.75 98 PRO A CA 1
ATOM 755 C C . PRO A 1 98 ? 5.988 24.281 7.617 1 88.75 98 PRO A C 1
ATOM 757 O O . PRO A 1 98 ? 5.676 23.094 7.754 1 88.75 98 PRO A O 1
ATOM 760 N N . GLU A 1 99 ? 7.047 24.781 8.18 1 80.75 99 GLU A N 1
ATOM 761 C CA . GLU A 1 99 ? 7.887 24.031 9.109 1 80.75 99 GLU A CA 1
ATOM 762 C C . GLU A 1 99 ? 7.094 23.578 10.328 1 80.75 99 GLU A C 1
ATOM 764 O O . GLU A 1 99 ? 7.289 22.469 10.836 1 80.75 99 GLU A O 1
ATOM 769 N N . ARG A 1 100 ? 6.355 24.438 10.844 1 76.19 100 ARG A N 1
ATOM 770 C CA . ARG A 1 100 ? 5.59 24.094 12.039 1 76.19 100 ARG A CA 1
ATOM 771 C C . ARG A 1 100 ? 4.094 24.266 11.797 1 76.19 100 ARG A C 1
ATOM 773 O O . ARG A 1 100 ? 3.666 25.266 11.203 1 76.19 100 ARG A O 1
ATOM 780 N N . ILE A 1 101 ? 3.391 23.094 11.742 1 67.5 101 ILE A N 1
ATOM 781 C CA . ILE A 1 101 ? 1.938 23.219 11.789 1 67.5 101 ILE A CA 1
ATOM 782 C C . ILE A 1 101 ? 1.492 23.547 13.211 1 67.5 101 ILE A C 1
ATOM 784 O O . ILE A 1 101 ? 1.746 22.797 14.148 1 67.5 101 ILE A O 1
ATOM 788 N N . ARG A 1 102 ? 1.512 24.828 13.555 1 61.84 102 ARG A N 1
ATOM 789 C CA . ARG A 1 102 ? 1.151 25.312 14.883 1 61.84 102 ARG A CA 1
ATOM 790 C C . ARG A 1 102 ? -0.295 24.969 15.219 1 61.84 102 ARG A C 1
ATOM 792 O O . ARG A 1 102 ? -1.176 25.047 14.359 1 61.84 102 ARG A O 1
ATOM 799 N N . ARG A 1 103 ? -0.518 24.141 16.359 1 60.34 103 ARG A N 1
ATOM 800 C CA . ARG A 1 103 ? -1.818 23.859 16.953 1 60.34 103 ARG A CA 1
ATOM 801 C C . ARG A 1 103 ? -2.703 25.094 16.969 1 60.34 103 ARG A C 1
ATOM 803 O O . ARG A 1 103 ? -2.316 26.141 17.5 1 60.34 103 ARG A O 1
ATOM 810 N N . VAL A 1 104 ? -3.436 25.375 15.898 1 53.47 104 VAL A N 1
ATOM 811 C CA . VAL A 1 104 ? -4.398 26.422 16.172 1 53.47 104 VAL A CA 1
ATOM 812 C C . VAL A 1 104 ? -5.199 26.094 17.422 1 53.47 104 VAL A C 1
ATOM 814 O O . VAL A 1 104 ? -5.934 25.094 17.453 1 53.47 104 VAL A O 1
ATOM 817 N N . GLU A 1 105 ? -4.66 26.344 18.547 1 55.56 105 GLU A N 1
ATOM 818 C CA . GLU A 1 105 ? -5.418 26.25 19.781 1 55.56 105 GLU A CA 1
ATOM 819 C C . GLU A 1 105 ? -6.879 26.641 19.578 1 55.56 105 GLU A C 1
ATOM 821 O O . GLU A 1 105 ? -7.168 27.609 18.875 1 55.56 105 GLU A O 1
ATOM 826 N N . PRO A 1 106 ? -7.836 25.625 19.734 1 54.22 106 PRO A N 1
ATOM 827 C CA . PRO A 1 106 ? -9.219 26.094 19.688 1 54.22 106 PRO A CA 1
ATOM 828 C C . PRO A 1 106 ? -9.422 27.438 20.375 1 54.22 106 PRO A C 1
ATOM 830 O O . PRO A 1 106 ? -8.852 27.672 21.453 1 54.22 106 PRO A O 1
ATOM 833 N N . ILE A 1 107 ? -9.539 28.5 19.656 1 49.28 107 ILE A N 1
ATOM 834 C CA . ILE A 1 107 ? -9.977 29.75 20.281 1 49.28 107 ILE A CA 1
ATOM 835 C C . ILE A 1 107 ? -11.094 29.469 21.281 1 49.28 107 ILE A C 1
ATOM 837 O O . ILE A 1 107 ? -12.18 29.016 20.906 1 49.28 107 ILE A O 1
ATOM 841 N N . ASN A 1 108 ? -10.773 29.016 22.391 1 51.66 108 ASN A N 1
ATOM 842 C CA . ASN A 1 108 ? -11.789 29.047 23.438 1 51.66 108 ASN A CA 1
ATOM 843 C C . ASN A 1 108 ? -12.594 30.344 23.406 1 51.66 108 ASN A C 1
ATOM 845 O O . ASN A 1 108 ? -12.086 31.406 23.766 1 51.66 108 ASN A O 1
ATOM 849 N N . VAL A 1 109 ? -13.453 30.531 22.5 1 47.34 109 VAL A N 1
ATOM 850 C CA . VAL A 1 109 ? -14.391 31.641 22.609 1 47.34 109 VAL A CA 1
ATOM 851 C C . VAL A 1 109 ? -15.203 31.5 23.891 1 47.34 109 VAL A C 1
ATOM 853 O O . VAL A 1 109 ? -16.203 30.781 23.938 1 47.34 109 VAL A O 1
ATOM 856 N N . ASP A 1 110 ? -14.594 31.516 24.984 1 48.78 110 ASP A N 1
ATOM 857 C CA . ASP A 1 110 ? -15.375 31.812 26.188 1 48.78 110 ASP A CA 1
ATOM 858 C C . ASP A 1 110 ? -16.234 33.062 26 1 48.78 110 ASP A C 1
ATOM 860 O O . ASP A 1 110 ? -15.719 34.156 25.938 1 48.78 110 ASP A O 1
ATOM 864 N N . PHE A 1 111 ? -17.109 33.094 24.938 1 40 111 PHE A N 1
ATOM 865 C CA . PHE A 1 111 ? -18.094 34.125 25.25 1 40 111 PHE A CA 1
ATOM 866 C C . PHE A 1 111 ? -19.031 33.656 26.344 1 40 111 PHE A C 1
ATOM 868 O O . PHE A 1 111 ? -19.281 32.469 26.484 1 40 111 PHE A O 1
ATOM 875 N N . MET B 1 1 ? 34.062 -12.023 2.18 1 31.47 1 MET B N 1
ATOM 876 C CA . MET B 1 1 ? 32.75 -12.289 1.597 1 31.47 1 MET B CA 1
ATOM 877 C C . MET B 1 1 ? 32 -10.992 1.305 1 31.47 1 MET B C 1
ATOM 879 O O . MET B 1 1 ? 31.703 -10.219 2.221 1 31.47 1 MET B O 1
ATOM 883 N N . GLY B 1 2 ? 32.312 -10.32 0.202 1 33.38 2 GLY B N 1
ATOM 884 C CA . GLY B 1 2 ? 31.797 -9.031 -0.24 1 33.38 2 GLY B CA 1
ATOM 885 C C . GLY B 1 2 ? 30.281 -8.938 -0.246 1 33.38 2 GLY B C 1
ATOM 886 O O . GLY B 1 2 ? 29.609 -9.852 -0.719 1 33.38 2 GLY B O 1
ATOM 887 N N . ARG B 1 3 ? 29.688 -8.477 0.795 1 39.81 3 ARG B N 1
ATOM 888 C CA . ARG B 1 3 ? 28.234 -8.32 0.791 1 39.81 3 ARG B CA 1
ATOM 889 C C . ARG B 1 3 ? 27.734 -7.824 -0.566 1 39.81 3 ARG B C 1
ATOM 891 O O . ARG B 1 3 ? 28.281 -6.867 -1.118 1 39.81 3 ARG B O 1
ATOM 898 N N . THR B 1 4 ? 27.531 -8.719 -1.405 1 39.09 4 THR B N 1
ATOM 899 C CA . THR B 1 4 ? 26.953 -8.32 -2.688 1 39.09 4 THR B CA 1
ATOM 900 C C . THR B 1 4 ? 26.016 -7.133 -2.516 1 39.09 4 THR B C 1
ATOM 902 O O . THR B 1 4 ? 25.047 -7.207 -1.761 1 39.09 4 THR B O 1
ATOM 905 N N . ARG B 1 5 ? 26.516 -5.926 -2.723 1 39.75 5 ARG B N 1
ATOM 906 C CA . ARG B 1 5 ? 25.781 -4.672 -2.719 1 39.75 5 ARG B CA 1
ATOM 907 C C . ARG B 1 5 ? 24.406 -4.844 -3.385 1 39.75 5 ARG B C 1
ATOM 909 O O . ARG B 1 5 ? 24.328 -5.031 -4.598 1 39.75 5 ARG B O 1
ATOM 916 N N . ILE B 1 6 ? 23.562 -5.66 -2.801 1 43.31 6 ILE B N 1
ATOM 917 C CA . ILE B 1 6 ? 22.234 -5.672 -3.393 1 43.31 6 ILE B CA 1
ATOM 918 C C . ILE B 1 6 ? 21.828 -4.254 -3.787 1 43.31 6 ILE B C 1
ATOM 920 O O . ILE B 1 6 ? 22 -3.316 -3.004 1 43.31 6 ILE B O 1
ATOM 924 N N . GLU B 1 7 ? 21.953 -3.875 -5.039 1 49.41 7 GLU B N 1
ATOM 925 C CA . GLU B 1 7 ? 21.5 -2.586 -5.547 1 49.41 7 GLU B CA 1
ATOM 926 C C . GLU B 1 7 ? 20.203 -2.152 -4.863 1 49.41 7 GLU B C 1
ATOM 928 O O . GLU B 1 7 ? 19.25 -2.922 -4.797 1 49.41 7 GLU B O 1
ATOM 933 N N . PRO B 1 8 ? 20.328 -1.325 -3.936 1 53.72 8 PRO B N 1
ATOM 934 C CA . PRO B 1 8 ? 19.141 -0.878 -3.193 1 53.72 8 PRO B CA 1
ATOM 935 C C . PRO B 1 8 ? 17.891 -0.816 -4.066 1 53.72 8 PRO B C 1
ATOM 937 O O . PRO B 1 8 ? 17.969 -0.434 -5.234 1 53.72 8 PRO B O 1
ATOM 940 N N . ASN B 1 9 ? 17.016 -1.804 -3.922 1 63.31 9 ASN B N 1
ATOM 941 C CA . ASN B 1 9 ? 15.789 -1.698 -4.703 1 63.31 9 ASN B CA 1
ATOM 942 C C . ASN B 1 9 ? 15.141 -0.324 -4.551 1 63.31 9 ASN B C 1
ATOM 944 O O . ASN B 1 9 ? 14.57 -0.013 -3.502 1 63.31 9 ASN B O 1
ATOM 948 N N . THR B 1 10 ? 15.594 0.6 -5.512 1 88.06 10 THR B N 1
ATOM 949 C CA . THR B 1 10 ? 15.234 2.014 -5.516 1 88.06 10 THR B CA 1
ATOM 950 C C . THR B 1 10 ? 13.734 2.191 -5.715 1 88.06 10 THR B C 1
ATOM 952 O O . THR B 1 10 ? 13.133 3.113 -5.16 1 88.06 10 THR B O 1
ATOM 955 N N . TYR B 1 11 ? 13.227 1.117 -6.191 1 93.06 11 TYR B N 1
ATOM 956 C CA . TYR B 1 11 ? 11.812 1.274 -6.504 1 93.06 11 TYR B CA 1
ATOM 957 C C . TYR B 1 11 ? 10.969 1.274 -5.23 1 93.06 11 TYR B C 1
ATOM 959 O O . TYR B 1 11 ? 10.172 2.188 -5.012 1 93.06 11 TYR B O 1
ATOM 967 N N . VAL B 1 12 ? 11.219 0.288 -4.391 1 96.12 12 VAL B N 1
ATOM 968 C CA . VAL B 1 12 ? 10.43 0.144 -3.168 1 96.12 12 VAL B CA 1
ATOM 969 C C . VAL B 1 12 ? 10.711 1.318 -2.232 1 96.12 12 VAL B C 1
ATOM 971 O O . VAL B 1 12 ? 9.781 1.888 -1.65 1 96.12 12 VAL B O 1
ATOM 974 N N . GLU B 1 13 ? 11.961 1.664 -2.166 1 96.56 13 GLU B N 1
ATOM 975 C CA . GLU B 1 13 ? 12.336 2.795 -1.321 1 96.56 13 GLU B CA 1
ATOM 976 C C . GLU B 1 13 ? 11.656 4.078 -1.788 1 96.56 13 GLU B C 1
ATOM 978 O O . GLU B 1 13 ? 11.133 4.844 -0.973 1 96.56 13 GLU B O 1
ATOM 983 N N . ASP B 1 14 ? 11.672 4.254 -3.1 1 96.81 14 ASP B N 1
ATOM 984 C CA . ASP B 1 14 ? 11.023 5.438 -3.66 1 96.81 14 ASP B CA 1
ATOM 985 C C . ASP B 1 14 ? 9.523 5.43 -3.373 1 96.81 14 ASP B C 1
ATOM 987 O O . ASP B 1 14 ? 8.953 6.461 -3.016 1 96.81 14 ASP B O 1
ATOM 991 N N . ALA B 1 15 ? 8.922 4.328 -3.492 1 96.94 15 ALA B N 1
ATOM 992 C CA . ALA B 1 15 ? 7.488 4.207 -3.248 1 96.94 15 ALA B CA 1
ATOM 993 C C . ALA B 1 15 ? 7.152 4.531 -1.794 1 96.94 15 ALA B C 1
ATOM 995 O O . ALA B 1 15 ? 6.156 5.199 -1.515 1 96.94 15 ALA B O 1
ATOM 996 N N . LEU B 1 16 ? 7.977 4.055 -0.893 1 97.88 16 LEU B N 1
ATOM 997 C CA . LEU B 1 16 ? 7.758 4.324 0.524 1 97.88 16 LEU B CA 1
ATOM 998 C C . LEU B 1 16 ? 7.852 5.816 0.817 1 97.88 16 LEU B C 1
ATOM 1000 O O . LEU B 1 16 ? 7.039 6.359 1.571 1 97.88 16 LEU B O 1
ATOM 1004 N N . VAL B 1 17 ? 8.773 6.434 0.201 1 97.81 17 VAL B N 1
ATOM 1005 C CA . VAL B 1 17 ? 8.977 7.863 0.392 1 97.81 17 VAL B CA 1
ATOM 1006 C C . VAL B 1 17 ? 7.773 8.633 -0.154 1 97.81 17 VAL B C 1
ATOM 1008 O O . VAL B 1 17 ? 7.297 9.586 0.472 1 97.81 17 VAL B O 1
ATOM 1011 N N . ILE B 1 18 ? 7.285 8.219 -1.26 1 97.44 18 ILE B N 1
ATOM 1012 C CA . ILE B 1 18 ? 6.121 8.852 -1.87 1 97.44 18 ILE B CA 1
ATOM 1013 C C . ILE B 1 18 ? 4.926 8.758 -0.923 1 97.44 18 ILE B C 1
ATOM 1015 O O . ILE B 1 18 ? 4.223 9.75 -0.701 1 97.44 18 ILE B O 1
ATOM 1019 N N . VAL B 1 19 ? 4.742 7.59 -0.323 1 97.88 19 VAL B N 1
ATOM 1020 C CA . VAL B 1 19 ? 3.652 7.418 0.634 1 97.88 19 VAL B CA 1
ATOM 1021 C C . VAL B 1 19 ? 3.83 8.391 1.798 1 97.88 19 VAL B C 1
ATOM 1023 O O . VAL B 1 19 ? 2.893 9.102 2.17 1 97.88 19 VAL B O 1
ATOM 1026 N N . GLY B 1 20 ? 4.996 8.391 2.303 1 98.56 20 GLY B N 1
ATOM 1027 C CA . GLY B 1 20 ? 5.297 9.281 3.412 1 98.56 20 GLY B CA 1
ATOM 1028 C C . GLY B 1 20 ? 5.062 10.742 3.086 1 98.56 20 GLY B C 1
ATOM 1029 O O . GLY B 1 20 ? 4.441 11.469 3.869 1 98.56 20 GLY B O 1
ATOM 1030 N N . HIS B 1 21 ? 5.512 11.164 1.915 1 98.25 21 HIS B N 1
ATOM 1031 C CA . HIS B 1 21 ? 5.328 12.539 1.469 1 98.25 21 HIS B CA 1
ATOM 1032 C C . HIS B 1 21 ? 3.848 12.883 1.338 1 98.25 21 HIS B C 1
ATOM 1034 O O . HIS B 1 21 ? 3.412 13.953 1.776 1 98.25 21 HIS B O 1
ATOM 1040 N N . ASN B 1 22 ? 3.111 12 0.739 1 97.69 22 ASN B N 1
ATOM 1041 C CA . ASN B 1 22 ? 1.685 12.234 0.548 1 97.69 22 ASN B CA 1
ATOM 1042 C C . ASN B 1 22 ? 0.954 12.367 1.882 1 97.69 22 ASN B C 1
ATOM 1044 O O . ASN B 1 22 ? 0.06 13.203 2.027 1 97.69 22 ASN B O 1
ATOM 1048 N N . VAL B 1 23 ? 1.352 11.547 2.809 1 98.44 23 VAL B N 1
ATOM 1049 C CA . VAL B 1 23 ? 0.764 11.617 4.145 1 98.44 23 VAL B CA 1
ATOM 1050 C C . VAL B 1 23 ? 1.088 12.961 4.785 1 98.44 23 VAL B C 1
ATOM 1052 O O . VAL B 1 23 ? 0.199 13.633 5.312 1 98.44 23 VAL B O 1
ATOM 1055 N N . ARG B 1 24 ? 2.279 13.336 4.691 1 98.19 24 ARG B N 1
ATOM 1056 C CA . ARG B 1 24 ? 2.707 14.609 5.277 1 98.19 24 ARG B CA 1
ATOM 1057 C C . ARG B 1 24 ? 1.977 15.781 4.637 1 98.19 24 ARG B C 1
ATOM 1059 O O . ARG B 1 24 ? 1.479 16.672 5.336 1 98.19 24 ARG B O 1
ATOM 1066 N N . ILE B 1 25 ? 1.915 15.797 3.359 1 98.06 25 ILE B N 1
ATOM 1067 C CA . ILE B 1 25 ? 1.271 16.859 2.602 1 98.06 25 ILE B CA 1
ATOM 1068 C C . ILE B 1 25 ? -0.203 16.953 2.99 1 98.06 25 ILE B C 1
ATOM 1070 O O . ILE B 1 25 ? -0.701 18.031 3.309 1 98.06 25 ILE B O 1
ATOM 1074 N N . ALA B 1 26 ? -0.856 15.859 2.988 1 97.88 26 ALA B N 1
ATOM 1075 C CA . ALA B 1 26 ? -2.281 15.836 3.307 1 97.88 26 ALA B CA 1
ATOM 1076 C C . ALA B 1 26 ? -2.527 16.25 4.754 1 97.88 26 ALA B C 1
ATOM 1078 O O . ALA B 1 26 ? -3.475 17 5.039 1 97.88 26 ALA B O 1
ATOM 1079 N N . ARG B 1 27 ? -1.676 15.695 5.641 1 97.62 27 ARG B N 1
ATOM 1080 C CA . ARG B 1 27 ? -1.806 16.078 7.043 1 97.62 27 ARG B CA 1
ATOM 1081 C C . ARG B 1 27 ? -1.674 17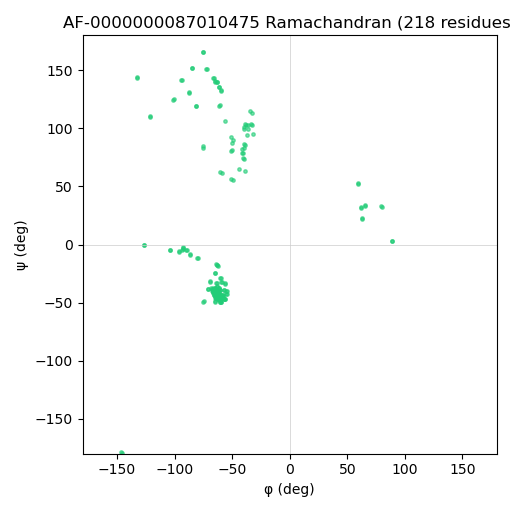.594 7.207 1 97.62 27 ARG B C 1
ATOM 1083 O O . ARG B 1 27 ? -2.49 18.219 7.883 1 97.62 27 ARG B O 1
ATOM 1090 N N . ALA B 1 28 ? -0.693 18.125 6.59 1 97.25 28 ALA B N 1
ATOM 1091 C CA . ALA B 1 28 ? -0.428 19.562 6.672 1 97.25 28 ALA B CA 1
ATOM 1092 C C . ALA B 1 28 ? -1.57 20.375 6.059 1 97.25 28 ALA B C 1
ATOM 1094 O O . ALA B 1 28 ? -1.979 21.391 6.609 1 97.25 28 ALA B O 1
ATOM 1095 N N . ASN B 1 29 ? -2.047 19.922 4.953 1 95.88 29 ASN B N 1
ATOM 1096 C CA . ASN B 1 29 ? -3.16 20.609 4.293 1 95.88 29 ASN B CA 1
ATOM 1097 C C . ASN B 1 29 ? -4.398 20.641 5.188 1 95.88 29 ASN B C 1
ATOM 1099 O O . ASN B 1 29 ? -5.203 21.578 5.102 1 95.88 29 ASN B O 1
ATOM 1103 N N . ASN B 1 30 ? -4.543 19.688 6.027 1 96.38 30 ASN B N 1
ATOM 1104 C CA . ASN B 1 30 ? -5.641 19.641 6.992 1 96.38 30 ASN B CA 1
ATOM 1105 C C . ASN B 1 30 ? -5.297 20.406 8.266 1 96.38 30 ASN B C 1
ATOM 1107 O O . ASN B 1 30 ? -6.102 20.453 9.195 1 96.38 30 ASN B O 1
ATOM 1111 N N . GLN B 1 31 ? -4.051 20.812 8.352 1 96.38 31 GLN B N 1
ATOM 1112 C CA . GLN B 1 31 ? -3.533 21.531 9.516 1 96.38 31 GLN B CA 1
ATOM 1113 C C . GLN B 1 31 ? -3.547 20.641 10.75 1 96.38 31 GLN B C 1
ATOM 1115 O O . GLN B 1 31 ? -3.852 21.094 11.852 1 96.38 31 GLN B O 1
ATOM 1120 N N . TRP B 1 32 ? -3.346 19.422 10.578 1 96.94 32 TRP B N 1
ATOM 1121 C CA . TRP B 1 32 ? -3.248 18.5 11.695 1 96.94 32 TRP B CA 1
ATOM 1122 C C . TRP B 1 32 ? -1.796 18.297 12.117 1 96.94 32 TRP B C 1
ATOM 1124 O O . TRP B 1 32 ? -0.904 18.219 11.273 1 96.94 32 TRP B O 1
ATOM 1134 N N . THR B 1 33 ? -1.581 18.203 13.359 1 97 33 THR B N 1
ATOM 1135 C CA . THR B 1 33 ? -0.306 17.719 13.875 1 97 33 THR B CA 1
ATOM 1136 C C . THR B 1 33 ? -0.203 16.203 13.703 1 97 33 THR B C 1
ATOM 1138 O O . THR B 1 33 ? -1.188 15.539 13.367 1 97 33 THR B O 1
ATOM 1141 N N . GLN B 1 34 ? 1.012 15.719 13.859 1 97.44 34 GLN B N 1
ATOM 1142 C CA . GLN B 1 34 ? 1.169 14.266 13.836 1 97.44 34 GLN B CA 1
ATOM 1143 C C . GLN B 1 34 ? 0.307 13.602 14.906 1 97.44 34 GLN B C 1
ATOM 1145 O O . GLN B 1 34 ? -0.286 12.547 14.672 1 97.44 34 GLN B O 1
ATOM 1150 N N . THR B 1 35 ? 0.218 14.25 16.125 1 97.75 35 THR B N 1
ATOM 1151 C CA . THR B 1 35 ? -0.571 13.727 17.234 1 97.75 35 THR B CA 1
ATOM 1152 C C . THR B 1 35 ? -2.051 13.672 16.859 1 97.75 35 THR B C 1
ATOM 1154 O O . THR B 1 35 ? -2.727 12.672 17.125 1 97.75 35 THR B O 1
ATOM 1157 N N . GLU B 1 36 ? -2.543 14.711 16.219 1 97.81 36 GLU B N 1
ATOM 1158 C CA . GLU B 1 36 ? -3.947 14.758 15.82 1 97.81 36 GLU B CA 1
ATOM 1159 C C . GLU B 1 36 ? -4.262 13.688 14.773 1 97.81 36 GLU B C 1
ATOM 1161 O O . GLU B 1 36 ? -5.301 13.031 14.844 1 97.81 36 GLU B O 1
ATOM 1166 N N . LEU B 1 37 ? -3.41 13.562 13.852 1 98 37 LEU B N 1
ATOM 1167 C CA . LEU B 1 37 ? -3.605 12.508 12.859 1 98 37 LEU B CA 1
ATOM 1168 C C . LEU B 1 37 ? -3.578 11.133 13.523 1 98 37 LEU B C 1
ATOM 1170 O O . LEU B 1 37 ? -4.387 10.258 13.188 1 98 37 LEU B O 1
ATOM 1174 N N . ALA B 1 38 ? -2.623 10.914 14.383 1 98.56 38 ALA B N 1
ATOM 1175 C CA . ALA B 1 38 ? -2.494 9.641 15.094 1 98.56 38 ALA B CA 1
ATOM 1176 C C . ALA B 1 38 ? -3.783 9.289 15.836 1 98.56 38 ALA B C 1
ATOM 1178 O O . ALA B 1 38 ? -4.246 8.148 15.781 1 98.56 38 ALA B O 1
ATOM 1179 N N . GLU B 1 39 ? -4.367 10.25 16.453 1 98.12 39 GLU B N 1
ATOM 1180 C CA . GLU B 1 39 ? -5.629 10.055 17.156 1 98.12 39 GLU B CA 1
ATOM 1181 C C . GLU B 1 39 ? -6.742 9.641 16.203 1 98.12 39 GLU B C 1
ATOM 1183 O O . GLU B 1 39 ? -7.488 8.695 16.469 1 98.12 39 GLU B O 1
ATOM 1188 N N . ARG B 1 40 ? -6.805 10.266 15.102 1 97.38 40 ARG B N 1
ATOM 1189 C CA . ARG B 1 40 ? -7.844 9.992 14.109 1 97.38 40 ARG B CA 1
ATOM 1190 C C . ARG B 1 40 ? -7.648 8.617 13.484 1 97.38 40 ARG B C 1
ATOM 1192 O O . ARG B 1 40 ? -8.625 7.949 13.125 1 97.38 40 ARG B O 1
ATOM 1199 N N . ALA B 1 41 ? -6.418 8.266 13.398 1 97.62 41 ALA B N 1
ATOM 1200 C CA . ALA B 1 41 ? -6.098 6.992 12.766 1 97.62 41 ALA B CA 1
ATOM 1201 C C . ALA B 1 41 ? -6 5.867 13.789 1 97.62 41 ALA B C 1
ATOM 1203 O O . ALA B 1 41 ? -5.746 4.715 13.438 1 97.62 41 ALA B O 1
ATOM 1204 N N . HIS B 1 42 ? -6.125 6.203 15.031 1 97.12 42 HIS B N 1
ATOM 1205 C CA . HIS B 1 42 ? -6.066 5.25 16.125 1 97.12 42 HIS B CA 1
ATOM 1206 C C . HIS B 1 42 ? -4.734 4.504 16.141 1 97.12 42 HIS B C 1
ATOM 1208 O O . HIS B 1 42 ? -4.711 3.271 16.219 1 97.12 42 HIS B O 1
ATOM 1214 N N . CYS B 1 43 ? -3.719 5.324 16.141 1 98.06 43 CYS B N 1
ATOM 1215 C CA . CYS B 1 43 ? -2.363 4.801 16.25 1 98.06 43 CYS B CA 1
ATOM 1216 C C . CYS B 1 43 ? -1.468 5.77 17.016 1 98.06 43 CYS B C 1
ATOM 1218 O O . CYS B 1 43 ? -1.937 6.793 17.516 1 98.06 43 CYS B O 1
ATOM 1220 N N . SER B 1 44 ? -0.235 5.398 17.141 1 98.5 44 SER B N 1
ATOM 1221 C CA . SER B 1 44 ? 0.676 6.254 17.891 1 98.5 44 SER B CA 1
ATOM 1222 C C . SER B 1 44 ? 1.263 7.348 17 1 98.5 44 SER B C 1
ATOM 1224 O O . SER B 1 44 ? 1.361 7.18 15.789 1 98.5 44 SER B O 1
ATOM 1226 N N . THR B 1 45 ? 1.587 8.461 17.656 1 98.38 45 THR B N 1
ATOM 1227 C CA . THR B 1 45 ? 2.287 9.523 16.953 1 98.38 45 THR B CA 1
ATOM 1228 C C . THR B 1 45 ? 3.578 9.008 16.328 1 98.38 45 THR B C 1
ATOM 1230 O O . THR B 1 45 ? 3.963 9.438 15.242 1 98.38 45 THR B O 1
ATOM 1233 N N . ARG B 1 46 ? 4.184 8.102 16.984 1 98.69 46 ARG B N 1
ATOM 1234 C CA . ARG B 1 46 ? 5.406 7.496 16.469 1 98.69 46 ARG B CA 1
ATOM 1235 C C . ARG B 1 46 ? 5.141 6.77 15.156 1 98.69 46 ARG B C 1
ATOM 1237 O O . ARG B 1 46 ? 5.98 6.781 14.25 1 98.69 46 ARG B O 1
ATOM 1244 N N . THR B 1 47 ? 4.023 6.098 15.055 1 98.56 47 THR B N 1
ATOM 1245 C CA . THR B 1 47 ? 3.641 5.41 13.828 1 98.56 47 THR B CA 1
ATOM 1246 C C . THR B 1 47 ? 3.5 6.398 12.672 1 98.56 47 THR B C 1
ATOM 1248 O O . THR B 1 47 ? 3.971 6.137 11.562 1 98.56 47 THR B O 1
ATOM 1251 N N . ILE B 1 48 ? 2.898 7.488 12.953 1 98.69 48 ILE B N 1
ATOM 1252 C CA . ILE B 1 48 ? 2.746 8.516 11.93 1 98.69 48 ILE B CA 1
ATOM 1253 C C . ILE B 1 48 ? 4.121 9 11.469 1 98.69 48 ILE B C 1
ATOM 1255 O O . ILE B 1 48 ? 4.387 9.094 10.273 1 98.69 48 ILE B O 1
ATOM 1259 N N . ALA B 1 49 ? 4.992 9.281 12.414 1 98.62 49 ALA B N 1
ATOM 1260 C CA . ALA B 1 49 ? 6.348 9.719 12.086 1 98.62 49 ALA B CA 1
ATOM 1261 C C . ALA B 1 49 ? 7.066 8.68 11.234 1 98.62 49 ALA B C 1
ATOM 1263 O O . ALA B 1 49 ? 7.75 9.023 10.266 1 98.62 49 ALA B O 1
ATOM 1264 N N . SER B 1 50 ? 6.906 7.465 11.617 1 98.69 50 SER B N 1
ATOM 1265 C CA . SER B 1 50 ? 7.516 6.367 10.875 1 98.69 50 SER B CA 1
ATOM 1266 C C . SER B 1 50 ? 6.996 6.312 9.438 1 98.69 50 SER B C 1
ATOM 1268 O O . SER B 1 50 ? 7.773 6.16 8.5 1 98.69 50 SER B O 1
ATOM 1270 N N . ILE B 1 51 ? 5.73 6.43 9.258 1 98.69 51 ILE B N 1
ATOM 1271 C CA . ILE B 1 51 ? 5.125 6.418 7.934 1 98.69 51 ILE B CA 1
ATOM 1272 C C . ILE B 1 51 ? 5.664 7.582 7.105 1 98.69 51 ILE B C 1
ATOM 1274 O O . ILE B 1 51 ? 6.086 7.395 5.961 1 98.69 51 ILE B O 1
ATOM 1278 N N . GLU B 1 52 ? 5.672 8.766 7.715 1 98.38 52 GLU B N 1
ATOM 1279 C CA . GLU B 1 52 ? 6.094 9.961 6.988 1 98.38 52 GLU B CA 1
ATOM 1280 C C . GLU B 1 52 ? 7.57 9.875 6.605 1 98.38 52 GLU B C 1
ATOM 1282 O O . GLU B 1 52 ? 7.992 10.469 5.609 1 98.38 52 GLU B O 1
ATOM 1287 N N . ALA B 1 53 ? 8.312 9.094 7.355 1 98 53 ALA B N 1
ATOM 1288 C CA . ALA B 1 53 ? 9.742 8.922 7.094 1 98 53 ALA B CA 1
ATOM 1289 C C . ALA B 1 53 ? 9.984 7.762 6.133 1 98 53 ALA B C 1
ATOM 1291 O O . ALA B 1 53 ? 11.133 7.473 5.777 1 98 53 ALA B O 1
ATOM 1292 N N . GLY B 1 54 ? 8.984 7.062 5.766 1 98.06 54 GLY B N 1
ATOM 1293 C CA . GLY B 1 54 ? 9.117 5.961 4.824 1 98.06 54 GLY B CA 1
ATOM 1294 C C . GLY B 1 54 ? 9.633 4.688 5.469 1 98.06 54 GLY B C 1
ATOM 1295 O O . GLY B 1 54 ? 10.398 3.939 4.855 1 98.06 54 GLY B O 1
ATOM 1296 N N . SER B 1 55 ? 9.312 4.453 6.68 1 98.12 55 SER B N 1
ATOM 1297 C CA . SER B 1 55 ? 9.75 3.244 7.367 1 98.12 55 SER B CA 1
ATOM 1298 C C . SER B 1 55 ? 9.258 1.989 6.656 1 98.12 55 SER B C 1
ATOM 1300 O O . SER B 1 55 ? 8.062 1.854 6.391 1 98.12 55 SER B O 1
ATOM 1302 N N . PRO B 1 56 ? 10.125 1.044 6.453 1 97.81 56 PRO B N 1
ATOM 1303 C CA . PRO B 1 56 ? 9.758 -0.159 5.703 1 97.81 56 PRO B CA 1
ATOM 1304 C C . PRO B 1 56 ? 9 -1.177 6.551 1 97.81 56 PRO B C 1
ATOM 1306 O O . PRO B 1 56 ? 8.391 -2.102 6.008 1 97.81 56 PRO B O 1
ATOM 1309 N N . THR B 1 57 ? 8.969 -0.99 7.848 1 98.06 57 THR B N 1
ATOM 1310 C CA . THR B 1 57 ? 8.531 -2.066 8.727 1 98.06 57 THR B CA 1
ATOM 1311 C C . THR B 1 57 ? 7.109 -1.808 9.227 1 98.06 57 THR B C 1
ATOM 1313 O O . THR B 1 57 ? 6.523 -2.652 9.906 1 98.06 57 THR B O 1
ATOM 1316 N N . THR B 1 58 ? 6.555 -0.638 8.883 1 98.62 58 THR B N 1
ATOM 1317 C CA . THR B 1 58 ? 5.191 -0.349 9.312 1 98.62 58 THR B CA 1
ATOM 1318 C C . THR B 1 58 ? 4.207 -1.34 8.703 1 98.62 58 THR B C 1
ATOM 1320 O O . THR B 1 58 ? 4.312 -1.674 7.516 1 98.62 58 THR B O 1
ATOM 1323 N N . ALA B 1 59 ? 3.252 -1.752 9.5 1 98.56 59 ALA B N 1
ATOM 1324 C CA . ALA B 1 59 ? 2.258 -2.709 9.023 1 98.56 59 ALA B CA 1
ATOM 1325 C C . ALA B 1 59 ? 1.383 -2.094 7.934 1 98.56 59 ALA B C 1
ATOM 1327 O O . ALA B 1 59 ? 0.993 -0.927 8.031 1 98.56 59 ALA B O 1
ATOM 1328 N N . ILE B 1 60 ? 1.014 -2.875 6.941 1 98.31 60 ILE B N 1
ATOM 1329 C CA . ILE B 1 60 ? 0.27 -2.391 5.785 1 98.31 60 ILE B CA 1
ATOM 1330 C C . ILE B 1 60 ? -1.098 -1.876 6.23 1 98.31 60 ILE B C 1
ATOM 1332 O O . ILE B 1 60 ? -1.585 -0.866 5.715 1 98.31 60 ILE B O 1
ATOM 1336 N N . ALA B 1 61 ? -1.665 -2.447 7.215 1 98.12 61 ALA B N 1
ATOM 1337 C CA . ALA B 1 61 ? -3.006 -2.045 7.637 1 98.12 61 ALA B CA 1
ATOM 1338 C C . ALA B 1 61 ? -3 -0.635 8.219 1 98.12 61 ALA B C 1
ATOM 1340 O O . ALA B 1 61 ? -3.916 0.152 7.965 1 98.12 61 ALA B O 1
ATOM 1341 N N . ILE B 1 62 ? -2.023 -0.326 8.961 1 98 62 ILE B N 1
ATOM 1342 C CA . ILE B 1 62 ? -1.994 0.992 9.586 1 98 62 ILE B CA 1
ATOM 1343 C C . ILE B 1 62 ? -1.728 2.059 8.523 1 98 62 ILE B C 1
ATOM 1345 O O . ILE B 1 62 ? -2.262 3.168 8.602 1 98 62 ILE B O 1
ATOM 1349 N N . VAL B 1 63 ? -0.894 1.746 7.602 1 98.31 63 VAL B N 1
ATOM 1350 C CA . VAL B 1 63 ? -0.656 2.676 6.504 1 98.31 63 VAL B CA 1
ATOM 1351 C C . VAL B 1 63 ? -1.965 2.949 5.766 1 98.31 63 VAL B C 1
ATOM 1353 O O . VAL B 1 63 ? -2.314 4.105 5.516 1 98.31 63 VAL B O 1
ATOM 1356 N N . LEU B 1 64 ? -2.682 1.901 5.523 1 97.25 64 LEU B N 1
ATOM 1357 C CA . LEU B 1 64 ? -3.945 2.039 4.809 1 97.25 64 LEU B CA 1
ATOM 1358 C C . LEU B 1 64 ? -4.949 2.84 5.629 1 97.25 64 LEU B C 1
ATOM 1360 O O . LEU B 1 64 ? -5.727 3.623 5.074 1 97.25 64 LEU B O 1
ATOM 1364 N N . ARG B 1 65 ? -4.957 2.668 6.867 1 97.19 65 ARG B N 1
ATOM 1365 C CA . ARG B 1 65 ? -5.844 3.426 7.738 1 97.19 65 ARG B CA 1
ATOM 1366 C C . ARG B 1 65 ? -5.523 4.914 7.688 1 97.19 65 ARG B C 1
ATOM 1368 O O . ARG B 1 65 ? -6.43 5.746 7.605 1 97.19 65 ARG B O 1
ATOM 1375 N N . VAL B 1 66 ? -4.293 5.176 7.742 1 98.06 66 VAL B N 1
ATOM 1376 C CA . VAL B 1 66 ? -3.852 6.566 7.691 1 98.06 66 VAL B CA 1
ATOM 1377 C C . VAL B 1 66 ? -4.238 7.188 6.352 1 98.06 66 VAL B C 1
ATOM 1379 O O . VAL B 1 66 ? -4.734 8.312 6.301 1 98.06 66 VAL B O 1
ATOM 1382 N N . LEU B 1 67 ? -4.043 6.445 5.297 1 97.19 67 LEU B N 1
ATOM 1383 C CA . LEU B 1 67 ? -4.445 6.926 3.977 1 97.19 67 LEU B CA 1
ATOM 1384 C C . LEU B 1 67 ? -5.945 7.176 3.92 1 97.19 67 LEU B C 1
ATOM 1386 O O . LEU B 1 67 ? -6.395 8.172 3.352 1 97.19 67 LEU B O 1
ATOM 1390 N N . GLN B 1 68 ? -6.648 6.348 4.547 1 95.62 68 GLN B N 1
ATOM 1391 C CA . GLN B 1 68 ? -8.102 6.477 4.59 1 95.62 68 GLN B CA 1
ATOM 1392 C C . GLN B 1 68 ? -8.516 7.746 5.332 1 95.62 68 GLN B C 1
ATOM 1394 O O . GLN B 1 68 ? -9.344 8.516 4.84 1 95.62 68 GLN B O 1
ATOM 1399 N N . VAL B 1 69 ? -7.93 7.898 6.473 1 96.81 69 VAL B N 1
ATOM 1400 C CA . VAL B 1 69 ? -8.266 9.047 7.309 1 96.81 69 VAL B CA 1
ATOM 1401 C C . VAL B 1 69 ? -7.969 10.336 6.555 1 96.81 69 VAL B C 1
ATOM 1403 O O . VAL B 1 69 ? -8.719 11.312 6.66 1 96.81 69 VAL B O 1
ATOM 1406 N N . LEU B 1 70 ? -6.988 10.32 5.723 1 97.62 70 LEU B N 1
ATOM 1407 C CA . LEU B 1 70 ? -6.535 11.5 4.992 1 97.62 70 LEU B CA 1
ATOM 1408 C C . LEU B 1 70 ? -7.215 11.586 3.629 1 97.62 70 LEU B C 1
ATOM 1410 O O . LEU B 1 70 ? -6.918 12.484 2.838 1 97.62 70 LEU B O 1
ATOM 1414 N N . ARG B 1 71 ? -8.008 10.641 3.305 1 95.06 71 ARG B N 1
ATOM 1415 C CA . ARG B 1 71 ? -8.75 10.562 2.051 1 95.06 71 ARG B CA 1
ATOM 1416 C C . ARG B 1 71 ? -7.801 10.492 0.858 1 95.06 71 ARG B C 1
ATOM 1418 O O . ARG B 1 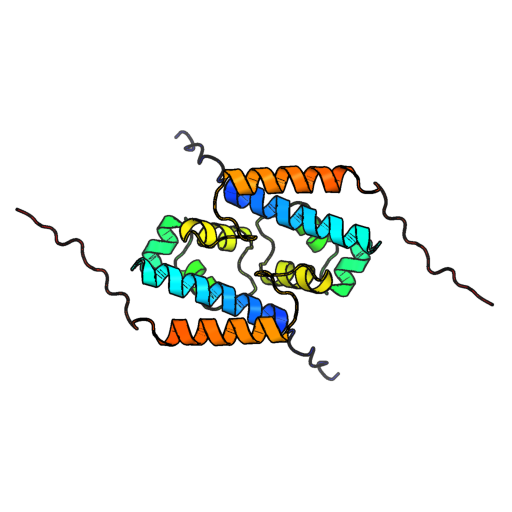71 ? -8.078 11.078 -0.193 1 95.06 71 ARG B O 1
ATOM 1425 N N . ILE B 1 72 ? -6.699 9.922 1.063 1 95.31 72 ILE B N 1
ATOM 1426 C CA . ILE B 1 72 ? -5.801 9.594 -0.037 1 95.31 72 ILE B CA 1
ATOM 1427 C C . ILE B 1 72 ? -6.258 8.297 -0.706 1 95.31 72 ILE B C 1
ATOM 1429 O O . ILE B 1 72 ? -6.332 7.246 -0.059 1 95.31 72 ILE B O 1
ATOM 1433 N N . PRO B 1 73 ? -6.574 8.414 -1.989 1 92.56 73 PRO B N 1
ATOM 1434 C CA . PRO B 1 73 ? -7.113 7.23 -2.658 1 92.56 73 PRO B CA 1
ATOM 1435 C C . PRO B 1 73 ? -6.129 6.062 -2.676 1 92.56 73 PRO B C 1
ATOM 1437 O O . PRO B 1 73 ? -4.938 6.258 -2.918 1 92.56 73 PRO B O 1
ATOM 1440 N N . ILE B 1 74 ? -6.645 4.992 -2.396 1 82.56 74 ILE B N 1
ATOM 1441 C CA . ILE B 1 74 ? -5.984 3.703 -2.566 1 82.56 74 ILE B CA 1
ATOM 1442 C C . ILE B 1 74 ? -6.492 3.025 -3.838 1 82.56 74 ILE B C 1
ATOM 1444 O O . ILE B 1 74 ? -7.699 2.896 -4.039 1 82.56 74 ILE B O 1
ATOM 1448 N N . PHE B 1 75 ? -5.742 2.658 -4.73 1 85.75 75 PHE B N 1
ATOM 1449 C CA . PHE B 1 75 ? -6.109 2.094 -6.02 1 85.75 75 PHE B CA 1
ATOM 1450 C C . PHE B 1 75 ? -6.898 3.104 -6.848 1 85.75 75 PHE B C 1
ATOM 1452 O O . PHE B 1 75 ? -7.816 2.73 -7.582 1 85.75 75 PHE B O 1
ATOM 1459 N N . GLY B 1 76 ? -6.746 4.305 -6.559 1 87.12 76 GLY B N 1
ATOM 1460 C CA . GLY B 1 76 ? -7.434 5.344 -7.305 1 87.12 76 GLY B CA 1
ATOM 1461 C C . GLY B 1 76 ? -8.805 5.668 -6.746 1 87.12 76 GLY B C 1
ATOM 1462 O O . GLY B 1 76 ? -9.547 6.465 -7.324 1 87.12 76 GLY B O 1
ATOM 1463 N N . GLU B 1 77 ? -9.188 5.062 -5.68 1 87.5 77 GLU B N 1
ATOM 1464 C CA . GLU B 1 77 ? -10.508 5.242 -5.082 1 87.5 77 GLU B CA 1
ATOM 1465 C C . GLU B 1 77 ? -10.406 5.465 -3.576 1 87.5 77 GLU B C 1
ATOM 1467 O O . GLU B 1 77 ? -9.57 4.855 -2.906 1 87.5 77 GLU B O 1
ATOM 1472 N N . ASP B 1 78 ? -11.242 6.293 -3.047 1 87 78 ASP B N 1
ATOM 1473 C CA . ASP B 1 78 ? -11.234 6.492 -1.602 1 87 78 ASP B CA 1
ATOM 1474 C C . ASP B 1 78 ? -12.633 6.289 -1.013 1 87 78 ASP B C 1
ATOM 1476 O O . ASP B 1 78 ? -12.812 6.359 0.205 1 87 78 ASP B O 1
ATOM 1480 N N . LEU B 1 79 ? -13.609 5.98 -1.855 1 90.88 79 LEU B N 1
ATOM 1481 C CA . LEU B 1 79 ? -14.969 5.75 -1.371 1 90.88 79 LEU B CA 1
ATOM 1482 C C . LEU B 1 79 ? -15.156 4.289 -0.972 1 90.88 79 LEU B C 1
ATOM 1484 O O . LEU B 1 79 ? -14.828 3.383 -1.737 1 90.88 79 LEU B O 1
ATOM 1488 N N . PRO B 1 80 ? -15.672 4.062 0.156 1 91.88 80 PRO B N 1
ATOM 1489 C CA . PRO B 1 80 ? -15.875 2.697 0.646 1 91.88 80 PRO B CA 1
ATOM 1490 C C . PRO B 1 80 ? -16.688 1.836 -0.32 1 91.88 80 PRO B C 1
ATOM 1492 O O . PRO B 1 80 ? -16.359 0.664 -0.527 1 91.88 80 PRO B O 1
ATOM 1495 N N . GLN B 1 81 ? -17.688 2.424 -0.91 1 94.25 81 GLN B N 1
ATOM 1496 C CA . GLN B 1 81 ? -18.531 1.661 -1.828 1 94.25 81 GLN B CA 1
ATOM 1497 C C . GLN B 1 81 ? -17.734 1.209 -3.051 1 94.25 81 GLN B C 1
ATOM 1499 O O . GLN B 1 81 ? -17.906 0.081 -3.521 1 94.25 81 GLN B O 1
ATOM 1504 N N . LYS B 1 82 ? -16.938 2.061 -3.553 1 94.81 82 LYS B N 1
ATOM 1505 C CA . LYS B 1 82 ? -16.125 1.718 -4.723 1 94.81 82 LYS B CA 1
ATOM 1506 C C . LYS B 1 82 ? -15.086 0.664 -4.379 1 94.81 82 LYS B C 1
ATOM 1508 O O . LYS B 1 82 ? -14.812 -0.233 -5.18 1 94.81 82 LYS B O 1
ATOM 1513 N N . ILE B 1 83 ? -14.57 0.817 -3.209 1 95 83 ILE B N 1
ATOM 1514 C CA . ILE B 1 83 ? -13.594 -0.163 -2.754 1 95 83 ILE B CA 1
ATOM 1515 C C . ILE B 1 83 ? -14.258 -1.527 -2.598 1 95 83 ILE B C 1
ATOM 1517 O O . ILE B 1 83 ? -13.695 -2.551 -2.986 1 95 83 ILE B O 1
ATOM 1521 N N . ALA B 1 84 ? -15.445 -1.535 -2.1 1 95.88 84 ALA B N 1
ATOM 1522 C CA . ALA B 1 84 ? -16.203 -2.777 -1.956 1 95.88 84 ALA B CA 1
ATOM 1523 C C . ALA B 1 84 ? -16.469 -3.418 -3.316 1 95.88 84 ALA B C 1
ATOM 1525 O O . ALA B 1 84 ? -16.375 -4.637 -3.463 1 95.88 84 ALA B O 1
ATOM 1526 N N . GLU B 1 85 ? -16.781 -2.613 -4.227 1 97.19 85 GLU B N 1
ATOM 1527 C CA . GLU B 1 85 ? -17.016 -3.105 -5.578 1 97.19 85 GLU B CA 1
ATOM 1528 C C . GLU B 1 85 ? -15.758 -3.725 -6.176 1 97.19 85 GLU B C 1
ATOM 1530 O O . GLU B 1 85 ? -15.828 -4.742 -6.863 1 97.19 85 GLU B O 1
ATOM 1535 N N . MET B 1 86 ? -14.688 -3.074 -5.93 1 97.06 86 MET B N 1
ATOM 1536 C CA . MET B 1 86 ? -13.406 -3.58 -6.422 1 97.06 86 MET B CA 1
ATOM 1537 C C . MET B 1 86 ? -13.055 -4.91 -5.766 1 97.06 86 MET B C 1
ATOM 1539 O O . MET B 1 86 ? -12.539 -5.816 -6.422 1 97.06 86 MET B O 1
ATOM 1543 N N . ARG B 1 87 ? -13.258 -4.984 -4.527 1 96.69 87 ARG B N 1
ATOM 1544 C CA . ARG B 1 87 ? -13.023 -6.238 -3.816 1 96.69 87 ARG B CA 1
ATOM 1545 C C . ARG B 1 87 ? -13.836 -7.375 -4.422 1 96.69 87 ARG B C 1
ATOM 1547 O O . ARG B 1 87 ? -13.32 -8.469 -4.641 1 96.69 87 ARG B O 1
ATOM 1554 N N . ALA B 1 88 ? -15.141 -7.09 -4.668 1 97.88 88 ALA B N 1
ATOM 1555 C CA . ALA B 1 88 ? -16.031 -8.094 -5.25 1 97.88 88 ALA B CA 1
ATOM 1556 C C . ALA B 1 88 ? -15.539 -8.531 -6.625 1 97.88 88 ALA B C 1
ATOM 1558 O O . ALA B 1 88 ? -15.523 -9.727 -6.934 1 97.88 88 ALA B O 1
ATOM 1559 N N . ARG B 1 89 ? -15.148 -7.598 -7.375 1 97.69 89 ARG B N 1
ATOM 1560 C CA . ARG B 1 89 ? -14.688 -7.902 -8.727 1 97.69 89 ARG B CA 1
ATOM 1561 C C . ARG B 1 89 ? -13.422 -8.75 -8.688 1 97.69 89 ARG B C 1
ATOM 1563 O O . ARG B 1 89 ? -13.297 -9.734 -9.43 1 97.69 89 ARG B O 1
ATOM 1570 N N . SER B 1 90 ? -12.508 -8.383 -7.887 1 97.44 90 SER B N 1
ATOM 1571 C CA . SER B 1 90 ? -11.273 -9.164 -7.789 1 97.44 90 SER B CA 1
ATOM 1572 C C . SER B 1 90 ? -11.555 -10.57 -7.27 1 97.44 90 SER B C 1
ATOM 1574 O O . SER B 1 90 ? -10.898 -11.523 -7.68 1 97.44 90 SER B O 1
ATOM 1576 N N . GLY B 1 91 ? -12.508 -10.609 -6.367 1 97.81 91 GLY B N 1
ATOM 1577 C CA . GLY B 1 91 ? -12.906 -11.914 -5.871 1 97.81 91 GLY B CA 1
ATOM 1578 C C . GLY B 1 91 ? -13.43 -12.828 -6.961 1 97.81 91 GLY B C 1
ATOM 1579 O O . GLY B 1 91 ? -13.141 -14.031 -6.965 1 97.81 91 GLY B O 1
ATOM 1580 N N . GLU B 1 92 ? -14.141 -12.273 -7.832 1 98.12 92 GLU B N 1
ATOM 1581 C CA . GLU B 1 92 ? -14.656 -13.031 -8.969 1 98.12 92 GLU B CA 1
ATOM 1582 C C . GLU B 1 92 ? -13.523 -13.57 -9.844 1 98.12 92 GLU B C 1
ATOM 1584 O O . GLU B 1 92 ? -13.594 -14.695 -10.328 1 98.12 92 GLU B O 1
ATOM 1589 N N . HIS B 1 93 ? -12.547 -12.75 -10.023 1 97.56 93 HIS B N 1
ATOM 1590 C CA . HIS B 1 93 ? -11.398 -13.18 -10.82 1 97.56 93 HIS B CA 1
ATOM 1591 C C . HIS B 1 93 ? -10.633 -14.297 -10.133 1 97.56 93 HIS B C 1
ATOM 1593 O O . HIS B 1 93 ? -10.211 -15.258 -10.789 1 97.56 93 HIS B O 1
ATOM 1599 N N . VAL B 1 94 ? -10.531 -14.227 -8.906 1 97.44 94 VAL B N 1
ATOM 1600 C CA . VAL B 1 94 ? -9.82 -15.242 -8.133 1 97.44 94 VAL B CA 1
ATOM 1601 C C . VAL B 1 94 ? -10.578 -16.562 -8.219 1 97.44 94 VAL B C 1
ATOM 1603 O O . VAL B 1 94 ? -9.961 -17.641 -8.328 1 97.44 94 VAL B O 1
ATOM 1606 N N . ALA B 1 95 ? -11.883 -16.484 -8.164 1 96.62 95 ALA B N 1
ATOM 1607 C CA . ALA B 1 95 ? -12.727 -17.672 -8.203 1 96.62 95 ALA B CA 1
ATOM 1608 C C . ALA B 1 95 ? -12.57 -18.422 -9.523 1 96.62 95 ALA B C 1
ATOM 1610 O O . ALA B 1 95 ? -12.891 -19.609 -9.609 1 96.62 95 ALA B O 1
ATOM 1611 N N . LEU B 1 96 ? -12.023 -17.719 -10.484 1 95.94 96 LEU B N 1
ATOM 1612 C CA . LEU B 1 96 ? -11.891 -18.297 -11.812 1 95.94 96 LEU B CA 1
ATOM 1613 C C . LEU B 1 96 ? -10.5 -18.891 -12.016 1 95.94 96 LEU B C 1
ATOM 1615 O O . LEU B 1 96 ? -10.227 -19.516 -13.039 1 95.94 96 LEU B O 1
ATOM 1619 N N . LEU B 1 97 ? -9.664 -18.672 -11.07 1 94.81 97 LEU B N 1
ATOM 1620 C CA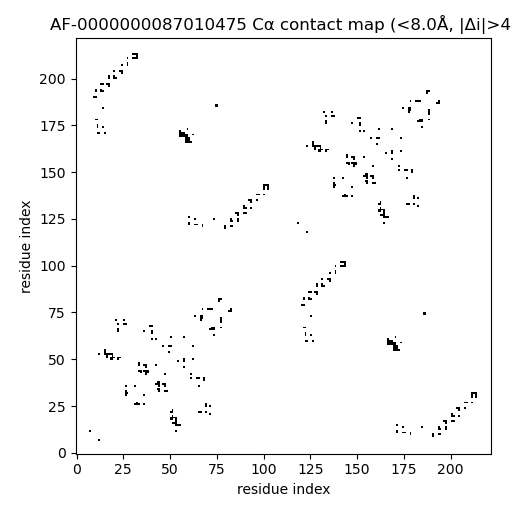 . LEU B 1 97 ? -8.297 -19.172 -11.18 1 94.81 97 LEU B CA 1
ATOM 1621 C C . LEU B 1 97 ? -8.258 -20.688 -11.016 1 94.81 97 LEU B C 1
ATOM 1623 O O . LEU B 1 97 ? -9.094 -21.266 -10.312 1 94.81 97 LEU B O 1
ATOM 1627 N N . PRO B 1 98 ? -7.25 -21.281 -11.68 1 89 98 PRO B N 1
ATOM 1628 C CA . PRO B 1 98 ? -7.098 -22.719 -11.453 1 89 98 PRO B CA 1
ATOM 1629 C C . PRO B 1 98 ? -6.711 -23.062 -10.016 1 89 98 PRO B C 1
ATOM 1631 O O . PRO B 1 98 ? -6.027 -22.266 -9.359 1 89 98 PRO B O 1
ATOM 1634 N N . GLU B 1 99 ? -7.289 -24.109 -9.492 1 81.25 99 GLU B N 1
ATOM 1635 C CA . GLU B 1 99 ? -7.055 -24.5 -8.109 1 81.25 99 GLU B CA 1
ATOM 1636 C C . GLU B 1 99 ? -5.578 -24.797 -7.863 1 81.25 99 GLU B C 1
ATOM 1638 O O . GLU B 1 99 ? -5.043 -24.469 -6.797 1 81.25 99 GLU B O 1
ATOM 1643 N N . ARG B 1 100 ? -5.008 -25.469 -8.734 1 76.38 100 ARG B N 1
ATOM 1644 C CA . ARG B 1 100 ? -3.602 -25.828 -8.555 1 76.38 100 ARG B CA 1
ATOM 1645 C C . ARG B 1 100 ? -2.752 -25.297 -9.711 1 76.38 100 ARG B C 1
ATOM 1647 O O . ARG B 1 100 ? -3.146 -25.406 -10.875 1 76.38 100 ARG B O 1
ATOM 1654 N N . ILE B 1 101 ? -1.894 -24.281 -9.367 1 68.06 101 ILE B N 1
ATOM 1655 C CA . ILE B 1 101 ? -0.891 -23.922 -10.367 1 68.06 101 ILE B CA 1
ATOM 1656 C C . ILE B 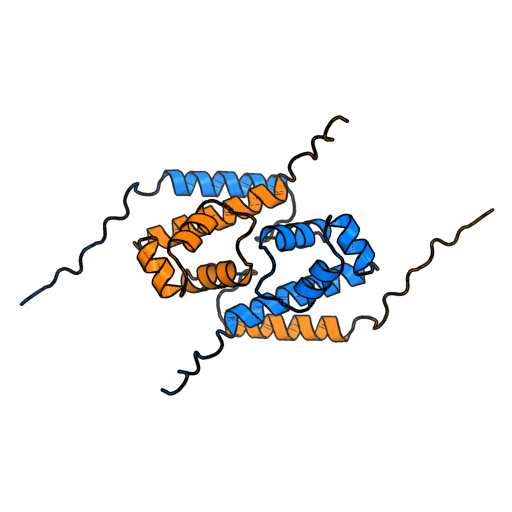1 101 ? 0.206 -24.984 -10.391 1 68.06 101 ILE B C 1
ATOM 1658 O O . ILE B 1 101 ? 0.886 -25.203 -9.391 1 68.06 101 ILE B O 1
ATOM 1662 N N . ARG B 1 102 ? -0.046 -26.062 -11.109 1 61.84 102 ARG B N 1
ATOM 1663 C CA . ARG B 1 102 ? 0.872 -27.188 -11.211 1 61.84 102 ARG B CA 1
ATOM 1664 C C . ARG B 1 102 ? 2.207 -26.75 -11.805 1 61.84 102 ARG B C 1
ATOM 1666 O O . ARG B 1 102 ? 2.246 -25.938 -12.727 1 61.84 102 ARG B O 1
ATOM 1673 N N . ARG B 1 103 ? 3.379 -26.938 -11.008 1 60.25 103 ARG B N 1
ATOM 1674 C CA . ARG B 1 103 ? 4.762 -26.781 -11.445 1 60.25 103 ARG B CA 1
ATOM 1675 C C . ARG B 1 103 ? 4.961 -27.328 -12.852 1 60.25 103 ARG B C 1
ATOM 1677 O O . ARG B 1 103 ? 4.676 -28.5 -13.109 1 60.25 103 ARG B O 1
ATOM 1684 N N . VAL B 1 104 ? 4.668 -26.578 -13.906 1 53.62 104 VAL B N 1
ATOM 1685 C CA . VAL B 1 104 ? 5.156 -27.172 -15.141 1 53.62 104 VAL B CA 1
ATOM 1686 C C . VAL B 1 104 ? 6.629 -27.547 -14.984 1 53.62 104 VAL B C 1
ATOM 1688 O O . VAL B 1 104 ? 7.48 -26.672 -14.812 1 53.62 104 VAL B O 1
ATOM 1691 N N . GLU B 1 105 ? 6.898 -28.625 -14.406 1 55.72 105 GLU B N 1
ATOM 1692 C CA . GLU B 1 105 ? 8.258 -29.156 -14.383 1 55.72 105 GLU B CA 1
ATOM 1693 C C . GLU B 1 105 ? 8.992 -28.844 -15.688 1 55.72 105 GLU B C 1
ATOM 1695 O O . GLU B 1 105 ? 8.406 -28.922 -16.766 1 55.72 105 GLU B O 1
ATOM 1700 N N . PRO B 1 106 ? 10.094 -27.984 -15.602 1 54.12 106 PRO B N 1
ATOM 1701 C CA . PRO B 1 106 ? 10.852 -27.844 -16.844 1 54.12 106 PRO B CA 1
ATOM 1702 C C . PRO B 1 106 ? 10.992 -29.156 -17.609 1 54.12 106 PRO B C 1
ATOM 1704 O O . PRO B 1 106 ? 11.234 -30.203 -17 1 54.12 106 PRO B O 1
ATOM 1707 N N . ILE B 1 107 ? 10.266 -29.359 -18.656 1 50.03 107 ILE B N 1
ATOM 1708 C CA . ILE B 1 107 ? 10.539 -30.484 -19.547 1 50.03 107 ILE B CA 1
ATOM 1709 C C . ILE B 1 107 ? 12.039 -30.625 -19.75 1 50.03 107 ILE B C 1
ATOM 1711 O O . ILE B 1 107 ? 12.68 -29.734 -20.312 1 50.03 107 ILE B O 1
ATOM 1715 N N . ASN B 1 108 ? 12.719 -31.172 -18.844 1 52.06 108 ASN B N 1
ATOM 1716 C CA . ASN B 1 108 ? 14.078 -31.578 -19.172 1 52.06 108 ASN B CA 1
ATOM 1717 C C . ASN B 1 108 ? 14.164 -32.188 -20.562 1 52.06 108 ASN B C 1
ATOM 1719 O O . ASN B 1 108 ? 13.711 -33.312 -20.797 1 52.06 108 ASN B O 1
ATOM 1723 N N . VAL B 1 109 ? 14.102 -31.453 -21.578 1 48.12 109 VAL B N 1
ATOM 1724 C CA . VAL B 1 109 ? 14.43 -31.984 -22.906 1 48.12 109 VAL B CA 1
ATOM 1725 C C . VAL B 1 109 ? 15.875 -32.469 -22.906 1 48.12 109 VAL B C 1
ATOM 1727 O O . VAL B 1 109 ? 16.812 -31.688 -23.094 1 48.12 109 VAL B O 1
ATOM 1730 N N . ASP B 1 110 ? 16.203 -33.406 -22.141 1 49.31 110 ASP B N 1
ATOM 1731 C CA . ASP B 1 110 ? 17.422 -34.156 -22.422 1 49.31 110 ASP B CA 1
ATOM 1732 C C . ASP B 1 110 ? 17.438 -34.625 -23.875 1 49.31 110 ASP B C 1
ATOM 1734 O O . ASP B 1 110 ? 16.688 -35.5 -24.266 1 49.31 110 ASP B O 1
ATOM 1738 N N . PHE B 1 111 ? 17.312 -33.688 -24.875 1 40.31 111 PHE B N 1
ATOM 1739 C CA . PHE B 1 111 ? 17.828 -34.281 -26.109 1 40.31 111 PHE B CA 1
ATOM 1740 C C . PHE B 1 111 ? 19.344 -34.406 -26.047 1 40.31 111 PHE B C 1
ATOM 1742 O O . PHE B 1 111 ? 20.016 -33.625 -25.391 1 40.31 111 PHE B O 1
#